Protein AF-A0AAW1PWA8-F1 (afdb_monomer)

InterPro domains:
  IPR002347 Short-chain dehydrogenase/reductase SDR [PF00106] (2-106)
  IPR036291 NAD(P)-binding domain superfamily [SSF51735] (1-158)

Mean predicted aligned error: 13.32 Å

Foldseek 3Di:
DLLVCLLVPAQEEEAEDLDPVVLVVSVVSSCVNHVNYHYHYDNDDQDPPPPPPDADDDDDLPWFDDDDDDDPVPDDPVSVVVRCCNNPVSVVSSCVNCVVRHCVPDPVSVVVVVPPPPVCVVVVPDDPVLVVVVVVVCVDPLVVLCPQFDDDSPDDVVVVSVCSVVCNVVVPRHDDDDD

Radius of gyration: 23.06 Å; Cα contacts (8 Å, |Δi|>4): 155; chains: 1; bounding box: 50×44×58 Å

Nearest PDB structures (foldseek):
  7e28-assembly1_A  TM=8.232E-01  e=3.808E-03  Exiguobacterium acetylicum
  7e28-assembly1_B  TM=8.409E-01  e=5.783E-03  Exiguobacterium acetylicum
  9jdq-assembly1_B  TM=8.709E-01  e=9.898E-03  Exiguobacterium acetylicum
  3dnf-assembly1_A  TM=5.448E-01  e=8.948E+00  Aquifex aeolicus
  9atc-assembly1_A  TM=3.617E-01  e=3.055E+00  Escherichia coli

Organism: NCBI:txid706552

Sequence (179 aa):
MAVAFARAGAAKLFLFSREEETLATTRDLAGKVNLDCRIFTYSLNLGKANDANGKLDVLINNAGSLEEWKPINDSDPLEWWQTYEVNMRGVYLATKACLPIMLNQSDLGLKWMQQVPEALHQYMLDTPELSAAVCVYLTTSEADYLRGRYVSSNWDLVALQERKNEILEKNLFKLVLAV

Secondary structure (DSSP, 8-state):
-HHHHHHTT-SEEEEEES-HHHHHHHHHHHHHH-TT-EEEEEE--SS------S-----------------TTTS-HHHHHHHHIIIIIHHHHHHHHHHHHHHTT-HHHHHHHH-S-HHHHTT----HHHHHHHHHHTTSGGGGGGTTS---TTS-HHHHHHTHHHHHHTTTT------

Structure (mmCIF, N/CA/C/O backbone):
data_AF-A0AAW1PWA8-F1
#
_entry.id   AF-A0AAW1PWA8-F1
#
loop_
_atom_site.group_PDB
_atom_site.id
_atom_site.type_symbol
_atom_site.label_atom_id
_atom_site.label_alt_id
_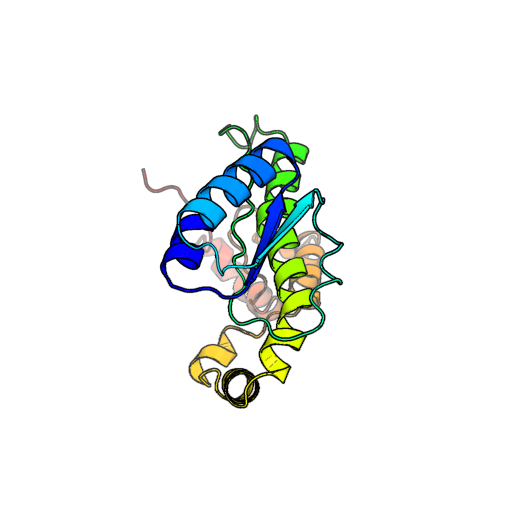atom_site.label_comp_id
_atom_site.label_asym_id
_atom_site.label_entity_id
_atom_site.label_seq_id
_atom_site.pdbx_PDB_ins_code
_atom_site.Cartn_x
_atom_site.Cartn_y
_atom_site.Cartn_z
_atom_site.occupancy
_atom_site.B_iso_or_equiv
_atom_site.auth_seq_id
_atom_site.auth_comp_id
_atom_site.auth_asym_id
_atom_site.auth_atom_id
_atom_site.pdbx_PDB_model_num
ATOM 1 N N . MET A 1 1 ? -17.077 4.783 4.632 1.00 75.12 1 MET A N 1
ATOM 2 C CA . MET A 1 1 ? -16.684 3.528 5.320 1.00 75.12 1 MET A CA 1
ATOM 3 C C . MET A 1 1 ? -16.740 3.617 6.840 1.00 75.12 1 MET A C 1
ATOM 5 O O . MET A 1 1 ? -17.416 2.784 7.421 1.00 75.12 1 MET A O 1
ATOM 9 N N . ALA A 1 2 ? -16.124 4.611 7.494 1.00 82.25 2 ALA A N 1
ATOM 10 C CA . ALA A 1 2 ? -16.139 4.743 8.963 1.00 82.25 2 ALA A CA 1
ATOM 11 C C . ALA A 1 2 ? -17.542 4.620 9.601 1.00 82.25 2 ALA A C 1
ATOM 13 O O . ALA A 1 2 ? -17.733 3.835 10.523 1.00 82.25 2 ALA A O 1
ATOM 14 N N . VAL A 1 3 ? -18.547 5.306 9.042 1.00 87.00 3 VAL A N 1
ATOM 15 C CA . VAL A 1 3 ? -19.957 5.212 9.477 1.00 87.00 3 VAL A CA 1
ATOM 16 C C . VAL A 1 3 ? -20.505 3.779 9.401 1.00 87.00 3 VAL A C 1
ATOM 18 O O . VAL A 1 3 ? -21.261 3.361 10.271 1.00 87.00 3 VAL A O 1
ATOM 21 N N . ALA A 1 4 ? -20.125 3.008 8.378 1.00 82.19 4 ALA A N 1
ATOM 22 C CA . ALA A 1 4 ? -20.573 1.626 8.227 1.00 82.19 4 ALA A CA 1
ATOM 23 C C . ALA A 1 4 ? -19.956 0.715 9.299 1.00 82.19 4 ALA A C 1
ATOM 25 O O . ALA A 1 4 ? -20.675 -0.079 9.895 1.00 82.19 4 ALA A O 1
ATOM 26 N N . PHE A 1 5 ? -18.666 0.882 9.610 1.00 78.94 5 PHE A N 1
ATOM 27 C CA . PHE A 1 5 ? -18.024 0.144 10.704 1.00 78.94 5 PHE A CA 1
ATOM 28 C C . PHE A 1 5 ? -18.605 0.516 12.071 1.00 78.94 5 PHE A C 1
ATOM 30 O O . PHE A 1 5 ? -18.852 -0.368 12.887 1.00 78.94 5 PHE A O 1
ATOM 37 N N . ALA A 1 6 ? -18.898 1.799 12.302 1.00 87.94 6 ALA A N 1
ATOM 38 C CA . ALA A 1 6 ? -19.586 2.235 13.514 1.00 87.94 6 ALA A CA 1
ATOM 39 C C . ALA A 1 6 ? -20.972 1.571 13.644 1.00 87.94 6 ALA A C 1
ATOM 41 O O . ALA A 1 6 ? -21.266 0.985 14.686 1.00 87.94 6 ALA A O 1
ATOM 42 N N . ARG A 1 7 ? -21.783 1.561 12.570 1.00 84.25 7 ARG A N 1
ATOM 43 C CA . ARG A 1 7 ? -23.082 0.849 12.515 1.00 84.25 7 ARG A CA 1
ATOM 44 C C . ARG A 1 7 ? -22.958 -0.655 12.748 1.00 84.25 7 ARG A C 1
ATOM 46 O O . ARG A 1 7 ? -23.855 -1.246 13.333 1.00 84.25 7 ARG A O 1
ATOM 53 N N . ALA A 1 8 ? -21.866 -1.262 12.292 1.00 80.00 8 ALA A N 1
ATOM 54 C CA . ALA A 1 8 ? -21.593 -2.685 12.470 1.00 80.00 8 ALA A CA 1
ATOM 55 C C . ALA A 1 8 ? -21.099 -3.047 13.885 1.00 80.00 8 ALA A C 1
ATOM 57 O O . ALA A 1 8 ? -20.832 -4.215 14.150 1.00 80.00 8 ALA A O 1
ATOM 58 N N . GLY A 1 9 ? -20.972 -2.070 14.792 1.00 84.25 9 GLY A N 1
ATOM 59 C CA . GLY A 1 9 ? -20.576 -2.310 16.181 1.00 84.25 9 GLY A CA 1
ATOM 60 C C . GLY A 1 9 ? -19.069 -2.254 16.433 1.00 84.25 9 GLY A C 1
ATOM 61 O O . GLY A 1 9 ? -18.601 -2.819 17.420 1.00 84.25 9 GLY A O 1
ATOM 62 N N . ALA A 1 10 ? -18.287 -1.584 15.576 1.00 80.75 10 ALA A N 1
ATOM 63 C CA . ALA A 1 10 ? -16.873 -1.349 15.860 1.00 80.75 10 ALA A CA 1
ATOM 64 C C . ALA A 1 10 ? -16.705 -0.608 17.200 1.00 80.75 10 ALA A C 1
ATOM 66 O O . ALA A 1 10 ? -17.261 0.469 17.397 1.00 80.75 10 ALA A O 1
ATOM 67 N N . ALA A 1 11 ? -15.912 -1.171 18.116 1.00 85.12 11 ALA A N 1
ATOM 68 C CA . ALA A 1 11 ? -15.686 -0.571 19.433 1.00 85.12 11 ALA A CA 1
ATOM 69 C C . ALA A 1 11 ? -14.776 0.669 19.373 1.00 85.12 11 ALA A C 1
ATOM 71 O O . ALA A 1 11 ? -14.901 1.591 20.184 1.00 85.12 11 ALA A O 1
ATOM 72 N N . LYS A 1 12 ? -13.823 0.678 18.434 1.00 87.19 12 LYS A N 1
ATOM 73 C CA . LYS A 1 12 ? -12.877 1.776 18.220 1.00 87.19 12 LYS A CA 1
ATOM 74 C C . LYS A 1 12 ? -12.656 2.001 16.730 1.00 87.19 12 LYS A C 1
ATOM 76 O O . LYS A 1 12 ? -12.519 1.037 15.982 1.00 87.19 12 LYS A O 1
ATOM 81 N N . LEU A 1 13 ? -12.553 3.262 16.327 1.00 87.62 13 LEU A N 1
ATOM 82 C CA . LEU A 1 13 ? -12.145 3.666 14.984 1.00 87.62 13 LEU A CA 1
ATOM 83 C C . LEU A 1 13 ? -10.983 4.648 15.075 1.00 87.62 13 LEU A C 1
ATOM 85 O O . LEU A 1 13 ? -11.041 5.610 15.836 1.00 87.62 13 LEU A O 1
ATOM 89 N N . PHE A 1 14 ? -9.955 4.416 14.267 1.00 89.19 14 PHE A N 1
ATOM 90 C CA . PHE A 1 14 ? -8.824 5.321 14.098 1.00 89.19 14 PHE A CA 1
ATOM 91 C C . PHE A 1 14 ? -8.880 5.848 12.666 1.00 89.19 14 PHE A C 1
ATOM 93 O O . PHE A 1 14 ? -8.765 5.079 11.712 1.00 89.19 14 PHE A O 1
ATOM 100 N N . LEU A 1 15 ? -9.150 7.141 12.516 1.00 89.12 15 LEU A N 1
ATOM 101 C CA . LEU A 1 15 ? -9.349 7.799 11.231 1.00 89.12 15 LEU A CA 1
ATOM 102 C C . LEU A 1 15 ? -8.150 8.684 10.914 1.00 89.12 15 LEU A C 1
ATOM 104 O O . LEU A 1 15 ? -7.732 9.494 11.743 1.00 89.12 15 LEU A O 1
ATOM 108 N N . PHE A 1 16 ? -7.642 8.548 9.695 1.00 86.81 16 PHE A N 1
ATOM 109 C CA . PHE A 1 16 ? -6.464 9.254 9.213 1.00 86.81 16 PHE A CA 1
ATOM 110 C C . PHE A 1 16 ? -6.811 10.013 7.936 1.00 86.81 16 PHE A C 1
ATOM 112 O O . PHE A 1 16 ? -7.448 9.467 7.035 1.00 86.81 16 PHE A O 1
ATOM 119 N N . SER A 1 17 ? -6.409 11.275 7.873 1.00 86.94 17 SER A N 1
ATOM 120 C CA . SER A 1 17 ? -6.505 12.132 6.68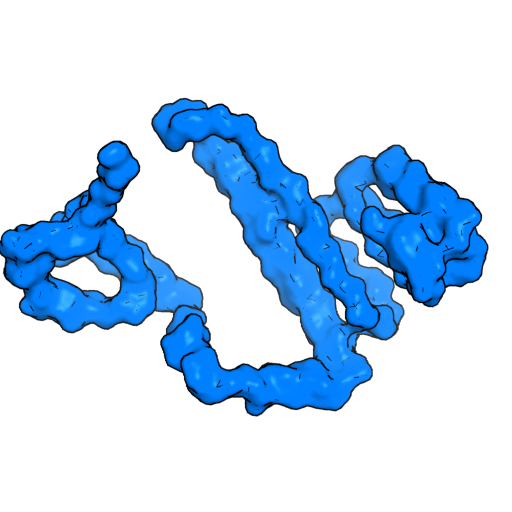9 1.00 86.94 17 SER A CA 1
ATOM 121 C C . SER A 1 17 ? -5.483 13.259 6.818 1.00 86.94 17 SER A C 1
ATOM 123 O O . SER A 1 17 ? -4.869 13.419 7.867 1.00 86.94 17 SER A O 1
ATOM 125 N N . ARG A 1 18 ? -5.329 14.063 5.769 1.00 87.00 18 ARG A N 1
ATOM 126 C CA . ARG A 1 18 ? -4.603 15.342 5.824 1.00 87.00 18 ARG A CA 1
ATOM 127 C C . ARG A 1 18 ? -5.523 16.515 6.187 1.00 87.00 18 ARG A C 1
ATOM 129 O O . ARG A 1 18 ? -5.041 17.591 6.511 1.00 87.00 18 ARG A O 1
ATOM 136 N N . GLU A 1 19 ? -6.837 16.307 6.105 1.00 89.06 19 GLU A N 1
ATOM 137 C CA . GLU A 1 19 ? -7.854 17.344 6.291 1.00 89.06 19 GLU A CA 1
ATOM 138 C C . GLU A 1 19 ? -8.623 17.139 7.597 1.00 89.06 19 GLU A C 1
ATOM 140 O O . GLU A 1 19 ? -9.391 16.182 7.748 1.00 89.06 19 GLU A O 1
ATOM 145 N N . GLU A 1 20 ? -8.438 18.064 8.539 1.00 90.00 20 GLU A N 1
ATOM 146 C CA . GLU A 1 20 ? -9.080 18.018 9.857 1.00 90.00 20 GLU A CA 1
ATOM 147 C C . GLU A 1 20 ? -10.602 18.163 9.786 1.00 90.00 20 GLU A C 1
ATOM 149 O O . GLU A 1 20 ? -11.318 17.464 10.501 1.00 90.00 20 GLU A O 1
ATOM 154 N N . GLU A 1 21 ? -11.113 19.011 8.893 1.00 92.50 21 GLU A N 1
ATOM 155 C CA . GLU A 1 21 ? -12.555 19.234 8.736 1.00 92.50 21 GLU A CA 1
ATOM 156 C C . GLU A 1 21 ? -13.276 17.971 8.239 1.00 92.50 21 GLU A C 1
ATOM 158 O O . GLU A 1 21 ? -14.303 17.557 8.792 1.00 92.50 21 GLU A O 1
ATOM 163 N N . THR A 1 22 ? -12.688 17.290 7.252 1.00 89.75 22 THR A N 1
ATOM 164 C CA . THR A 1 22 ? -13.186 16.013 6.726 1.00 89.75 22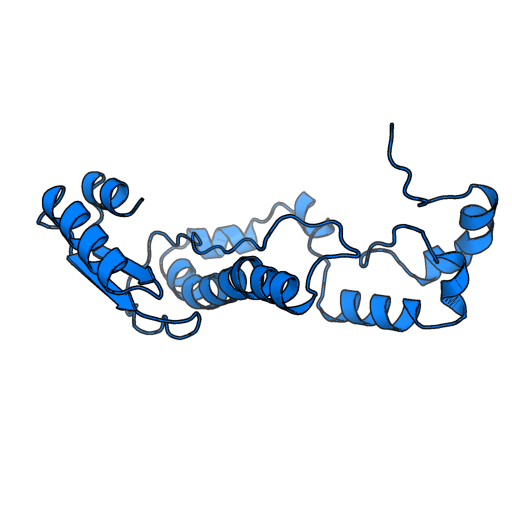 THR A CA 1
ATOM 165 C C . THR A 1 22 ? -13.170 14.923 7.806 1.00 89.75 22 THR A C 1
ATOM 167 O O . THR A 1 22 ? -14.117 14.132 7.920 1.00 89.75 22 THR A O 1
ATOM 170 N N . LEU A 1 23 ? -12.136 14.897 8.659 1.00 92.69 23 LEU A N 1
ATOM 171 C CA . LEU A 1 23 ? -12.064 13.995 9.815 1.00 92.69 23 LEU A CA 1
ATOM 172 C C . LEU A 1 23 ? -13.142 14.298 10.856 1.00 92.69 23 LEU A C 1
ATOM 174 O O . LEU A 1 23 ? -13.813 13.369 11.307 1.00 92.69 23 LEU A O 1
ATOM 178 N N . ALA A 1 24 ? -13.330 15.568 11.218 1.00 93.81 24 ALA A N 1
ATOM 179 C CA . ALA A 1 24 ? -14.337 15.994 12.185 1.00 93.81 24 ALA A CA 1
ATOM 180 C C . ALA A 1 24 ? -15.747 15.627 11.707 1.00 93.81 24 ALA A C 1
ATOM 182 O O . ALA A 1 24 ? -16.497 14.973 12.432 1.00 93.81 24 ALA A O 1
ATOM 183 N N . THR A 1 25 ? -16.061 15.924 10.445 1.00 95.88 25 THR A N 1
ATOM 184 C CA . THR A 1 25 ? -17.340 15.563 9.820 1.00 95.88 25 THR A CA 1
ATOM 185 C C . THR A 1 25 ? -17.570 14.052 9.856 1.00 95.88 25 THR A C 1
ATOM 187 O O . THR A 1 25 ? -18.636 13.580 10.258 1.00 95.88 25 THR A O 1
ATOM 190 N N . THR A 1 26 ? -16.559 13.261 9.485 1.00 94.00 26 THR A N 1
ATOM 191 C CA . THR A 1 26 ? -16.663 11.794 9.474 1.00 94.00 26 THR A CA 1
ATOM 192 C C . THR A 1 26 ? -16.829 11.222 10.881 1.00 94.00 26 THR A C 1
ATOM 194 O O . THR A 1 26 ? -17.639 10.312 11.078 1.00 94.00 26 THR A O 1
ATOM 197 N N . ARG A 1 27 ? -16.094 11.756 11.862 1.00 95.44 27 ARG A N 1
ATOM 198 C CA . ARG A 1 27 ? -16.210 11.391 13.278 1.00 95.44 27 ARG A CA 1
ATOM 199 C C . ARG A 1 27 ? -17.621 11.649 13.787 1.00 95.44 27 ARG A C 1
ATOM 201 O O . ARG A 1 27 ? -18.215 10.754 14.377 1.00 95.44 27 ARG A O 1
ATOM 208 N N . ASP A 1 28 ? -18.172 12.827 13.523 1.00 96.44 28 ASP A N 1
ATOM 209 C CA . ASP A 1 28 ? -19.494 13.208 14.014 1.00 96.44 28 ASP A CA 1
ATOM 210 C C . ASP A 1 28 ? -20.596 12.352 13.369 1.00 96.44 28 ASP A C 1
ATOM 212 O O . ASP A 1 28 ? -21.521 11.903 14.048 1.00 96.44 28 ASP A O 1
ATOM 216 N N . LEU A 1 29 ? -20.481 12.044 12.072 1.00 96.88 29 LEU A N 1
ATOM 217 C CA . LEU A 1 29 ? -21.395 11.121 11.389 1.00 96.88 29 LEU A CA 1
ATOM 218 C C . LEU A 1 29 ? -21.317 9.696 11.952 1.00 96.88 29 LEU A C 1
ATOM 220 O O . LEU A 1 29 ? -22.350 9.048 12.115 1.00 96.88 29 LEU A O 1
ATOM 224 N N . ALA A 1 30 ? -20.114 9.201 12.248 1.00 92.62 30 ALA A N 1
ATOM 225 C CA . ALA A 1 30 ? -19.920 7.873 12.822 1.00 92.62 30 ALA A CA 1
ATOM 226 C C . ALA A 1 30 ? -20.381 7.803 14.294 1.00 92.62 30 ALA A C 1
ATOM 228 O O . ALA A 1 30 ? -21.006 6.822 14.688 1.00 92.62 30 ALA A O 1
ATOM 229 N N . GLY A 1 31 ? -20.175 8.860 15.082 1.00 95.00 31 GLY A N 1
ATOM 230 C CA . GLY A 1 31 ? -20.657 8.943 16.464 1.00 95.00 31 GLY A CA 1
ATOM 231 C C . GLY A 1 31 ? -22.183 9.003 16.561 1.00 95.00 31 GLY A C 1
ATOM 232 O O . GLY A 1 31 ? -22.770 8.409 17.459 1.00 95.00 31 GLY A O 1
ATOM 233 N N . LYS A 1 32 ? -22.859 9.636 15.591 1.00 96.62 32 LYS A N 1
ATOM 234 C CA . LYS A 1 32 ? -24.334 9.664 15.527 1.00 96.62 32 LYS A CA 1
ATOM 235 C C . LYS A 1 32 ? -24.965 8.289 15.317 1.00 96.62 32 LYS A C 1
ATOM 237 O O . LYS A 1 32 ? -26.107 8.087 15.713 1.00 96.62 32 LYS A O 1
ATOM 242 N N . VAL A 1 33 ? -24.265 7.367 14.653 1.00 95.25 33 VAL A N 1
ATOM 243 C CA . VAL A 1 33 ? -24.799 6.027 14.355 1.00 95.25 33 VAL A CA 1
ATOM 244 C C . VAL A 1 33 ? -24.435 4.988 15.412 1.00 95.25 33 VAL A C 1
ATOM 246 O O . VAL A 1 33 ? -25.076 3.943 15.454 1.00 95.25 33 VAL A O 1
ATOM 249 N N . ASN A 1 34 ? -23.427 5.260 16.245 1.00 92.31 34 ASN A N 1
ATOM 250 C CA . ASN A 1 34 ? -23.048 4.428 17.379 1.00 92.31 34 ASN A CA 1
ATOM 251 C C . ASN A 1 34 ? -22.309 5.276 18.429 1.00 92.31 34 ASN A C 1
ATOM 253 O O . ASN A 1 34 ? -21.139 5.613 18.245 1.00 92.31 34 ASN A O 1
ATOM 257 N N . LEU A 1 35 ? -22.998 5.592 19.530 1.00 92.56 35 LEU A N 1
ATOM 258 C CA . LEU A 1 35 ? -22.468 6.416 20.623 1.00 92.56 35 LEU A CA 1
ATOM 259 C C . LEU A 1 35 ? -21.396 5.694 21.459 1.00 92.56 35 LEU A C 1
ATOM 261 O O . LEU A 1 35 ? -20.580 6.357 22.097 1.00 92.56 35 LEU A O 1
ATOM 265 N N . ASP A 1 36 ? -21.368 4.359 21.422 1.00 92.38 36 ASP A N 1
ATOM 266 C CA . ASP A 1 36 ? -20.396 3.538 22.154 1.00 92.38 36 ASP A CA 1
ATOM 267 C C . ASP A 1 36 ? -19.077 3.365 21.377 1.00 92.38 36 ASP A C 1
ATOM 269 O O . ASP A 1 36 ? -18.050 2.972 21.941 1.00 92.38 36 ASP A O 1
ATOM 273 N N . CYS A 1 37 ? -19.075 3.677 20.076 1.00 89.50 37 CYS A N 1
ATOM 274 C CA . CYS A 1 37 ? -17.885 3.619 19.236 1.00 89.50 37 CYS A CA 1
ATOM 275 C C . CYS A 1 37 ? -16.935 4.778 19.567 1.00 89.50 37 CYS A C 1
ATOM 277 O O . CYS A 1 37 ? -17.209 5.945 19.283 1.00 89.50 37 CYS A O 1
ATOM 279 N N . ARG A 1 38 ? -15.749 4.461 20.095 1.00 92.38 38 ARG A N 1
ATOM 280 C CA . ARG A 1 38 ? -14.705 5.458 20.374 1.00 92.38 38 ARG A CA 1
ATOM 281 C C . ARG A 1 38 ? -13.952 5.814 19.098 1.00 92.38 38 ARG A C 1
ATOM 283 O O . ARG A 1 38 ? -13.263 4.968 18.534 1.00 92.38 38 ARG A O 1
ATOM 290 N N . ILE A 1 39 ? -14.042 7.065 18.661 1.00 90.56 39 ILE A N 1
ATOM 291 C CA . ILE A 1 39 ? -13.452 7.506 17.393 1.00 90.56 39 ILE A CA 1
ATOM 292 C C . ILE A 1 39 ? -12.289 8.460 17.657 1.00 90.56 39 ILE A C 1
ATOM 294 O O . ILE A 1 39 ? -12.456 9.502 18.287 1.00 90.56 39 ILE A O 1
ATOM 298 N N . PHE A 1 40 ? -11.121 8.106 17.133 1.00 89.62 40 PHE A N 1
ATOM 299 C CA . PHE A 1 40 ? -9.897 8.894 17.174 1.00 89.62 40 PHE A CA 1
ATOM 300 C C . PHE A 1 40 ? -9.592 9.421 15.773 1.00 89.62 40 PHE A C 1
ATOM 302 O O . PHE A 1 40 ? -9.728 8.693 14.790 1.00 89.62 40 PHE A O 1
ATOM 309 N N . THR A 1 41 ? -9.176 10.678 15.678 1.00 89.69 41 THR A N 1
ATOM 310 C CA . THR A 1 41 ? -8.854 11.341 14.411 1.00 89.69 41 THR A CA 1
ATOM 311 C C . THR A 1 41 ? -7.429 11.857 14.448 1.00 89.69 41 THR A C 1
ATOM 313 O O . THR A 1 41 ? -7.049 12.530 15.404 1.00 89.69 41 THR A O 1
ATOM 316 N N . TYR A 1 42 ? -6.674 11.590 13.390 1.00 86.19 42 TYR A N 1
ATOM 317 C CA . TYR A 1 42 ? -5.290 12.016 13.261 1.00 86.19 42 TYR A CA 1
ATOM 318 C C . TYR A 1 42 ? -5.094 12.697 11.913 1.00 86.19 42 TYR A C 1
ATOM 320 O O . TYR A 1 42 ? -5.251 12.069 10.862 1.00 86.19 42 TYR A O 1
ATOM 328 N N . SER A 1 43 ? -4.736 13.979 11.958 1.00 85.31 43 SER A N 1
ATOM 329 C CA . SER A 1 43 ? -4.302 14.716 10.776 1.00 85.31 43 SER A CA 1
ATOM 330 C C . SER A 1 43 ? -2.819 14.447 10.543 1.00 85.31 43 SER A C 1
ATOM 332 O O . SER A 1 43 ? -1.976 14.925 11.301 1.00 85.31 43 SER A O 1
ATOM 334 N N . LEU A 1 44 ? -2.486 13.592 9.576 1.00 73.69 44 LEU A N 1
ATOM 335 C CA . LEU A 1 44 ? -1.117 13.124 9.348 1.00 73.69 44 LEU A CA 1
ATOM 336 C C . LEU A 1 44 ? -0.843 12.902 7.857 1.00 73.69 44 LEU A C 1
ATOM 338 O O . LEU A 1 44 ? -1.716 12.486 7.098 1.00 73.69 44 LEU A O 1
ATOM 342 N N . ASN A 1 45 ? 0.424 13.079 7.477 1.00 57.31 45 ASN A N 1
ATOM 343 C CA . ASN A 1 45 ? 0.996 12.490 6.268 1.00 57.31 45 ASN A CA 1
ATOM 344 C C . ASN A 1 45 ? 1.596 11.116 6.625 1.00 57.31 45 ASN A C 1
ATOM 346 O O . ASN A 1 45 ? 2.132 10.952 7.724 1.00 57.31 45 ASN A O 1
ATOM 350 N N . LEU A 1 46 ? 1.460 10.132 5.729 1.00 48.75 46 LEU A N 1
ATOM 351 C CA . LEU A 1 46 ? 1.858 8.726 5.921 1.00 48.75 46 LEU A CA 1
ATOM 352 C C . LEU A 1 46 ? 3.220 8.605 6.641 1.00 48.75 46 LEU A C 1
ATOM 354 O O . LEU A 1 46 ? 4.236 9.055 6.120 1.00 48.75 46 LEU A O 1
ATOM 358 N N . GLY A 1 47 ? 3.244 8.011 7.844 1.00 45.59 47 GLY A N 1
ATOM 359 C CA . GLY A 1 47 ? 4.497 7.791 8.591 1.00 45.59 47 GLY A CA 1
ATOM 360 C C . GLY A 1 47 ? 4.435 7.841 10.124 1.00 45.59 47 GLY A C 1
ATOM 361 O O . GLY A 1 47 ? 5.442 7.556 10.764 1.00 45.59 47 GLY A O 1
ATOM 362 N N . LYS A 1 48 ? 3.294 8.177 10.742 1.00 45.16 48 LYS A N 1
ATOM 363 C CA . LYS A 1 48 ? 3.163 8.276 12.215 1.00 45.16 48 LYS A CA 1
ATOM 364 C C . LYS A 1 48 ? 1.968 7.508 12.794 1.00 45.16 48 LYS A C 1
ATOM 366 O O . LYS A 1 48 ? 1.264 8.008 13.660 1.00 45.16 48 LYS A O 1
ATOM 371 N N . ALA A 1 49 ? 1.730 6.282 12.335 1.00 45.78 49 ALA A N 1
ATOM 372 C CA . ALA A 1 49 ? 0.748 5.391 12.956 1.00 45.78 49 ALA A CA 1
ATOM 373 C C . ALA A 1 49 ? 1.418 4.508 14.029 1.00 45.78 49 ALA A C 1
ATOM 375 O O . ALA A 1 49 ? 1.434 3.291 13.901 1.00 45.78 49 ALA A O 1
ATOM 376 N N . ASN A 1 50 ? 2.017 5.117 15.059 1.00 45.31 50 ASN A N 1
ATOM 377 C CA . ASN A 1 50 ? 2.642 4.383 16.175 1.00 45.31 50 ASN A CA 1
ATOM 378 C C . ASN A 1 50 ? 1.793 4.375 17.456 1.00 45.31 50 ASN A C 1
ATOM 380 O O . ASN A 1 50 ? 2.192 3.782 18.453 1.00 45.31 50 ASN A O 1
ATOM 384 N N . ASP A 1 51 ? 0.605 4.979 17.427 1.00 46.72 51 ASP A N 1
ATOM 385 C CA . ASP A 1 51 ? -0.184 5.195 18.645 1.00 46.72 51 ASP A CA 1
ATOM 386 C C . ASP A 1 51 ? -1.228 4.091 18.884 1.00 46.72 51 ASP A C 1
ATOM 388 O O . ASP A 1 51 ? -1.933 4.092 19.895 1.00 46.72 51 ASP A O 1
ATOM 392 N N . ALA A 1 52 ? -1.321 3.112 17.978 1.00 51.44 52 ALA A N 1
ATOM 393 C CA . ALA A 1 52 ? -2.181 1.945 18.140 1.00 51.44 52 ALA A CA 1
ATOM 394 C C . ALA A 1 52 ? -1.530 0.911 19.077 1.00 51.44 52 ALA A C 1
ATOM 396 O O . ALA A 1 52 ? -1.261 -0.225 18.695 1.00 51.44 52 ALA A O 1
ATOM 397 N N . ASN A 1 53 ? -1.283 1.290 20.331 1.00 51.09 53 ASN A N 1
ATOM 398 C CA . ASN A 1 53 ? -0.996 0.314 21.377 1.00 51.09 53 ASN A CA 1
ATOM 399 C C . ASN A 1 53 ? -2.267 -0.516 21.632 1.00 51.09 53 ASN A C 1
ATOM 401 O O . ASN A 1 53 ? -3.268 0.004 22.135 1.00 51.09 53 ASN A O 1
ATOM 405 N N . GLY A 1 54 ? -2.243 -1.806 21.280 1.00 66.50 54 GLY A N 1
ATOM 406 C CA . GLY A 1 54 ? -3.319 -2.756 21.580 1.00 66.50 54 GLY A CA 1
ATOM 407 C C . GLY A 1 54 ? -3.749 -3.629 20.399 1.00 66.50 54 GLY A C 1
ATOM 408 O O . GLY A 1 54 ? -2.935 -4.013 19.567 1.00 66.50 54 GLY A O 1
ATOM 409 N N . LYS A 1 55 ? -5.043 -3.979 20.376 1.00 74.25 55 LYS A N 1
ATOM 410 C CA . LYS A 1 55 ? -5.662 -4.867 19.382 1.00 74.25 55 LYS A CA 1
ATOM 411 C C . LYS A 1 55 ? -6.016 -4.115 18.085 1.00 74.25 55 LYS A C 1
ATOM 413 O O . LYS A 1 55 ? -6.577 -3.024 18.172 1.00 74.25 55 LYS A O 1
ATOM 418 N N . LEU A 1 56 ? -5.736 -4.695 16.914 1.00 75.56 56 LEU A N 1
ATOM 419 C CA . LEU A 1 56 ? -6.097 -4.173 15.590 1.00 75.56 56 LEU A CA 1
ATOM 420 C C . LEU A 1 56 ? -6.762 -5.282 14.768 1.00 75.56 56 LEU A C 1
ATOM 422 O O . LEU A 1 56 ? -6.093 -6.182 14.273 1.00 75.56 56 LEU A O 1
ATOM 426 N N . ASP A 1 57 ? -8.081 -5.193 14.613 1.00 76.38 57 ASP A N 1
ATOM 427 C CA . ASP A 1 57 ? -8.866 -6.212 13.908 1.00 76.38 57 ASP A CA 1
ATOM 428 C C . ASP A 1 57 ? -8.906 -5.997 12.385 1.00 76.38 57 ASP A C 1
ATOM 430 O O . ASP A 1 57 ? -8.919 -6.959 11.621 1.00 76.38 57 ASP A O 1
ATOM 434 N N . VAL A 1 58 ? -8.933 -4.739 11.928 1.00 78.12 58 VAL A N 1
ATOM 435 C CA . VAL A 1 58 ? -9.101 -4.384 10.510 1.00 78.12 58 VAL A CA 1
ATOM 436 C C . VAL A 1 58 ? -8.203 -3.201 10.153 1.00 78.12 58 VAL A C 1
ATOM 438 O O . VAL A 1 58 ? -8.276 -2.152 10.791 1.00 78.12 58 VAL A O 1
ATOM 441 N N . LEU A 1 59 ? -7.404 -3.353 9.093 1.00 79.12 59 LEU A N 1
ATOM 442 C CA . LEU A 1 59 ? -6.683 -2.267 8.425 1.00 79.12 59 LEU A CA 1
ATOM 443 C C . LEU A 1 59 ? -7.355 -1.967 7.081 1.00 79.12 59 LEU A C 1
ATOM 445 O O . LEU A 1 59 ? -7.591 -2.879 6.293 1.00 79.12 59 LEU A O 1
ATOM 449 N N . ILE A 1 60 ? -7.628 -0.690 6.802 1.00 80.50 60 ILE A N 1
ATOM 450 C CA . ILE A 1 60 ? -8.195 -0.250 5.522 1.00 80.50 60 ILE A CA 1
ATOM 451 C C . ILE A 1 60 ? -7.246 0.749 4.868 1.00 80.50 60 ILE A C 1
ATOM 453 O O . ILE A 1 60 ? -7.199 1.923 5.237 1.00 80.50 60 ILE A O 1
ATOM 457 N N . ASN A 1 61 ? -6.540 0.288 3.844 1.00 83.12 61 ASN A N 1
ATOM 458 C CA . ASN A 1 61 ? -5.701 1.123 2.994 1.00 83.12 61 ASN A CA 1
ATOM 459 C C . ASN A 1 61 ? -6.557 1.822 1.925 1.00 83.12 61 ASN A C 1
ATOM 461 O O . ASN A 1 61 ? -6.558 1.433 0.765 1.00 83.12 61 ASN A O 1
ATOM 465 N N . ASN A 1 62 ? -7.347 2.815 2.341 1.00 83.44 62 ASN A N 1
ATOM 466 C CA . ASN A 1 62 ? -8.245 3.555 1.444 1.00 83.44 62 ASN A CA 1
ATOM 467 C C . ASN A 1 62 ? -7.624 4.829 0.854 1.00 83.44 62 ASN A C 1
ATOM 469 O O . ASN A 1 62 ? -8.171 5.387 -0.091 1.00 83.44 62 ASN A O 1
ATOM 473 N N . ALA A 1 63 ? -6.554 5.352 1.457 1.00 82.69 63 ALA A N 1
ATOM 474 C CA . ALA A 1 63 ? -5.938 6.578 0.967 1.00 82.69 63 ALA A CA 1
ATOM 475 C C . ALA A 1 63 ? -5.453 6.373 -0.473 1.00 82.69 63 ALA A C 1
ATOM 477 O O . ALA A 1 63 ? -4.776 5.388 -0.760 1.00 82.69 63 ALA A O 1
ATOM 478 N N . GLY A 1 64 ? -5.810 7.308 -1.350 1.00 85.69 64 GLY A N 1
ATOM 479 C CA . GLY A 1 64 ? -5.414 7.275 -2.745 1.00 85.69 64 GLY A CA 1
ATOM 480 C C . GLY A 1 64 ? -5.376 8.674 -3.340 1.00 85.69 64 GLY A C 1
ATOM 481 O O . GLY A 1 64 ? -6.147 9.548 -2.936 1.00 85.69 64 GLY A O 1
ATOM 482 N N . SER A 1 65 ? -4.473 8.881 -4.286 1.00 87.12 65 SER A N 1
ATOM 483 C CA . SER A 1 65 ? -4.487 10.024 -5.190 1.00 87.12 65 SER A CA 1
ATOM 484 C C . SER A 1 65 ? -4.556 9.538 -6.626 1.00 87.12 65 SER A C 1
ATOM 486 O O . SER A 1 65 ? -4.234 8.391 -6.935 1.00 87.12 65 SER A O 1
ATOM 488 N N . LEU A 1 66 ? -5.012 10.422 -7.496 1.00 85.94 66 LEU A N 1
ATOM 489 C CA . LEU A 1 66 ? -4.966 10.223 -8.927 1.00 85.94 66 LEU A CA 1
ATOM 490 C C . LEU A 1 66 ? -4.604 11.568 -9.535 1.00 85.94 66 LEU A C 1
ATOM 492 O O . LEU A 1 66 ? -5.216 12.585 -9.200 1.00 85.94 66 LEU A O 1
ATOM 496 N N . GLU A 1 67 ? -3.581 11.562 -10.368 1.00 87.88 67 GLU A N 1
ATOM 497 C CA . GLU A 1 67 ? -3.191 12.687 -11.196 1.00 87.88 67 GLU A CA 1
ATOM 498 C C . GLU A 1 67 ? -4.216 12.918 -12.313 1.00 87.88 67 GLU A C 1
ATOM 500 O O . GLU A 1 67 ? -5.123 12.117 -12.558 1.00 87.88 67 GLU A O 1
ATOM 505 N N . GLU A 1 68 ? -4.085 14.044 -13.004 1.00 89.50 68 GLU A N 1
ATOM 506 C CA . GLU A 1 68 ? -4.902 14.310 -14.179 1.00 89.50 68 GLU A CA 1
ATOM 507 C C . GLU A 1 68 ? -4.581 13.307 -15.299 1.00 89.50 68 GLU A C 1
ATOM 509 O O . GLU A 1 68 ? -3.420 13.065 -15.627 1.00 89.50 68 GLU A O 1
ATOM 514 N N . TRP A 1 69 ? -5.619 12.751 -15.928 1.00 86.50 69 TRP A N 1
ATOM 515 C CA . TRP A 1 69 ? -5.452 11.820 -17.041 1.00 86.50 69 TRP A CA 1
ATOM 516 C C . TRP A 1 69 ? -4.902 12.538 -18.272 1.00 86.50 69 TRP A C 1
ATOM 518 O O . TRP A 1 69 ? -5.631 13.237 -18.977 1.00 86.50 69 TRP A O 1
ATOM 528 N N . LYS A 1 70 ? -3.618 12.321 -18.550 1.00 90.06 70 LYS A N 1
ATOM 529 C CA . LYS A 1 70 ? -2.910 12.857 -19.715 1.00 90.06 70 LYS A CA 1
ATOM 530 C C . LYS A 1 70 ? -2.227 11.732 -20.492 1.00 90.06 70 LYS A C 1
ATOM 532 O O . LYS A 1 70 ? -1.850 10.720 -19.896 1.00 90.06 70 LYS A O 1
ATOM 537 N N . PRO A 1 71 ? -2.035 11.885 -21.813 1.00 92.19 71 PRO A N 1
ATOM 538 C CA . PRO A 1 71 ? -1.068 11.079 -22.547 1.00 92.19 71 PRO A CA 1
ATOM 539 C C . PRO A 1 71 ? 0.301 11.097 -21.850 1.00 92.19 71 PRO A C 1
ATOM 541 O O . PRO A 1 71 ? 0.700 12.117 -21.296 1.00 92.19 71 PRO A O 1
ATOM 544 N N . ILE A 1 72 ? 1.042 9.987 -21.894 1.00 88.06 72 ILE A N 1
ATOM 545 C CA . ILE A 1 72 ? 2.317 9.845 -21.162 1.00 88.06 72 ILE A CA 1
ATOM 546 C C . ILE A 1 72 ? 3.376 10.887 -21.569 1.00 88.06 72 ILE A C 1
ATOM 548 O O . ILE A 1 72 ? 4.250 11.231 -20.782 1.00 88.06 72 ILE A O 1
ATOM 552 N N . ASN A 1 73 ? 3.303 11.408 -22.798 1.00 95.00 73 ASN A N 1
ATOM 553 C CA . ASN A 1 73 ? 4.175 12.482 -23.281 1.00 95.00 73 ASN A CA 1
ATOM 554 C C . ASN A 1 73 ? 3.845 13.852 -22.669 1.00 95.00 73 ASN A C 1
ATOM 556 O O . ASN A 1 73 ? 4.703 14.729 -22.690 1.00 95.00 73 ASN A O 1
ATOM 560 N N . ASP A 1 74 ? 2.630 14.024 -22.147 1.00 94.38 74 ASP A N 1
ATOM 561 C CA . ASP A 1 74 ? 2.118 15.283 -21.597 1.00 94.38 74 ASP A CA 1
ATOM 562 C C . ASP A 1 74 ? 1.921 15.220 -20.069 1.00 94.38 74 ASP A C 1
ATOM 564 O O . ASP A 1 74 ? 1.606 16.232 -19.440 1.00 94.38 74 ASP A O 1
ATOM 568 N N . SER A 1 75 ? 2.083 14.042 -19.456 1.00 92.75 75 SER A N 1
ATOM 569 C CA . SER A 1 75 ? 2.014 13.860 -18.004 1.00 92.75 75 SER A CA 1
ATOM 570 C C . SER A 1 75 ? 3.244 14.433 -17.302 1.00 92.75 75 SER A C 1
ATOM 572 O O . SER A 1 75 ? 4.357 14.305 -17.812 1.00 92.75 75 SER A O 1
ATOM 574 N N . ASP A 1 76 ? 3.063 14.983 -16.100 1.00 94.31 76 ASP A N 1
ATOM 575 C CA . ASP A 1 76 ? 4.180 15.359 -15.233 1.00 94.31 76 ASP A CA 1
ATOM 576 C C . ASP A 1 76 ? 4.718 14.108 -14.507 1.00 94.31 76 ASP A C 1
ATOM 578 O O . ASP A 1 76 ? 3.990 13.497 -13.714 1.00 94.31 76 ASP A O 1
ATOM 582 N N . PRO A 1 77 ? 5.989 13.713 -14.726 1.00 93.88 77 PRO A N 1
ATOM 583 C CA . PRO A 1 77 ? 6.585 12.574 -14.033 1.00 93.88 77 PRO A CA 1
ATOM 584 C C . PRO A 1 77 ? 6.574 12.708 -12.505 1.00 93.88 77 PRO A C 1
ATOM 586 O O . PRO A 1 77 ? 6.537 11.694 -11.808 1.00 93.88 77 PRO A O 1
ATOM 589 N N . LEU A 1 78 ? 6.614 13.932 -11.967 1.00 94.62 78 LEU A N 1
ATOM 590 C CA . LEU A 1 78 ? 6.574 14.175 -10.526 1.00 94.62 78 LEU A CA 1
ATOM 591 C C . LEU A 1 78 ? 5.177 13.942 -9.954 1.00 94.62 78 LEU A C 1
ATOM 593 O O . LEU A 1 78 ? 5.067 13.327 -8.894 1.00 94.62 78 LEU A O 1
ATOM 597 N N . GLU A 1 79 ? 4.121 14.379 -10.641 1.00 92.69 79 GLU A N 1
ATOM 598 C CA . GLU A 1 79 ? 2.738 14.102 -10.226 1.00 92.69 79 GLU A CA 1
ATOM 599 C C . GLU A 1 79 ? 2.438 12.603 -10.302 1.00 92.69 79 GLU A C 1
ATOM 601 O O . GLU A 1 79 ? 1.914 12.022 -9.350 1.00 92.69 79 GLU A O 1
ATOM 606 N N . TRP A 1 80 ? 2.867 11.949 -11.385 1.00 91.81 80 TRP A N 1
ATOM 607 C CA . TRP A 1 80 ? 2.737 10.502 -11.537 1.00 91.81 80 TRP A CA 1
ATOM 608 C C . TRP A 1 80 ? 3.461 9.741 -10.415 1.00 91.81 80 TRP A C 1
ATOM 610 O O . TRP A 1 80 ? 2.900 8.833 -9.793 1.00 91.81 80 TRP A O 1
ATOM 620 N N . TRP A 1 81 ? 4.699 10.139 -10.097 1.00 93.19 81 TRP A N 1
ATOM 621 C CA . TRP A 1 81 ? 5.460 9.516 -9.014 1.00 93.19 81 TRP A CA 1
ATOM 622 C C . TRP A 1 81 ? 4.805 9.736 -7.650 1.00 93.19 81 TRP A C 1
ATOM 624 O O . TRP A 1 81 ? 4.761 8.813 -6.839 1.00 93.19 81 TRP A O 1
ATOM 634 N N . GLN A 1 82 ? 4.245 10.921 -7.393 1.00 89.56 82 GLN A N 1
ATOM 635 C CA . GLN A 1 82 ? 3.494 11.187 -6.164 1.00 89.56 82 GLN A CA 1
ATOM 636 C C . GLN A 1 82 ? 2.286 10.257 -6.026 1.00 89.56 82 GLN A C 1
ATOM 638 O O . GLN A 1 82 ? 2.070 9.710 -4.943 1.00 89.56 82 GLN A O 1
ATOM 643 N N . THR A 1 83 ? 1.542 10.008 -7.108 1.00 90.19 83 THR A N 1
ATOM 644 C CA . THR A 1 83 ? 0.463 9.010 -7.100 1.00 90.19 83 THR A CA 1
ATOM 645 C C . THR A 1 83 ? 0.977 7.623 -6.743 1.00 90.19 83 THR A C 1
ATOM 647 O O . THR A 1 83 ? 0.374 6.933 -5.916 1.00 90.19 83 THR A O 1
ATOM 650 N N . TYR A 1 84 ? 2.125 7.220 -7.285 1.00 89.50 84 TYR A N 1
ATOM 651 C CA . TYR A 1 84 ? 2.757 5.956 -6.914 1.00 89.50 84 TYR A CA 1
ATOM 652 C C . TYR A 1 84 ? 3.172 5.928 -5.431 1.00 89.50 84 TYR A C 1
ATOM 654 O O . TYR A 1 84 ? 2.954 4.932 -4.734 1.00 89.50 84 TYR A O 1
ATOM 662 N N . GLU A 1 85 ? 3.722 7.022 -4.901 1.00 88.94 85 GLU A N 1
ATOM 663 C CA . GLU A 1 85 ? 4.080 7.114 -3.485 1.00 88.94 85 GLU A CA 1
ATOM 664 C C . GLU A 1 85 ? 2.860 6.992 -2.567 1.00 88.94 85 GLU A C 1
ATOM 666 O O . GLU A 1 85 ? 2.924 6.281 -1.562 1.00 88.94 85 GLU A O 1
ATOM 671 N N . VAL A 1 86 ? 1.736 7.624 -2.906 1.00 84.31 86 VAL A N 1
ATOM 672 C CA . VAL A 1 86 ? 0.505 7.535 -2.109 1.00 84.31 86 VAL A CA 1
ATOM 673 C C . VAL A 1 86 ? -0.109 6.138 -2.212 1.00 84.31 86 VAL A C 1
ATOM 675 O O . VAL A 1 86 ? -0.354 5.497 -1.186 1.00 84.31 86 VAL A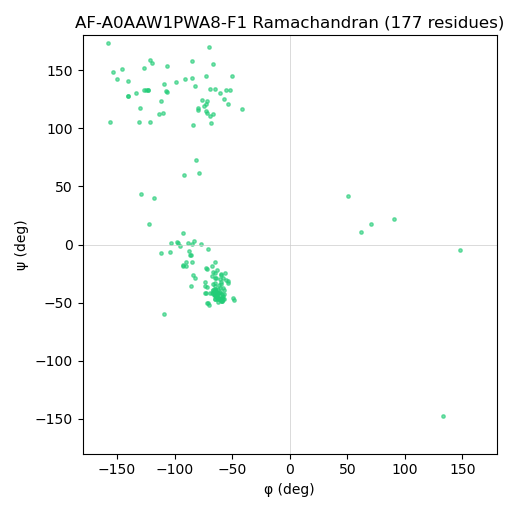 O 1
ATOM 678 N N . ASN A 1 87 ? -0.310 5.642 -3.434 1.00 87.62 87 ASN A N 1
ATOM 679 C CA . ASN A 1 87 ? -1.120 4.450 -3.693 1.00 87.62 87 ASN A CA 1
ATOM 680 C C . ASN A 1 87 ? -0.357 3.139 -3.468 1.00 87.62 87 ASN A C 1
ATOM 682 O O . ASN A 1 87 ? -0.971 2.134 -3.123 1.00 87.62 87 ASN A O 1
ATOM 686 N N . MET A 1 88 ? 0.968 3.130 -3.646 1.00 87.38 88 MET A N 1
ATOM 687 C CA . MET A 1 88 ? 1.790 1.921 -3.505 1.00 87.38 88 MET A CA 1
ATOM 688 C C . MET A 1 88 ? 2.657 1.985 -2.253 1.00 87.38 88 MET A C 1
ATOM 690 O O . MET A 1 88 ? 2.522 1.157 -1.346 1.00 87.38 88 MET A O 1
ATOM 694 N N . ARG A 1 89 ? 3.537 2.991 -2.158 1.00 83.81 89 ARG A N 1
ATOM 695 C CA . ARG A 1 89 ? 4.472 3.103 -1.027 1.00 83.81 89 ARG A CA 1
ATOM 696 C C . ARG A 1 89 ? 3.729 3.349 0.288 1.00 83.81 89 ARG A C 1
ATOM 698 O O . ARG A 1 89 ? 4.072 2.731 1.296 1.00 83.81 89 ARG A O 1
ATOM 705 N N . GLY A 1 90 ? 2.695 4.188 0.283 1.00 81.62 90 GLY A N 1
ATOM 706 C CA . GLY A 1 90 ? 1.851 4.465 1.444 1.00 81.62 90 GLY A CA 1
ATOM 707 C C . GLY A 1 90 ? 1.181 3.212 1.999 1.00 81.62 90 GLY A C 1
ATOM 708 O O . GLY A 1 90 ? 1.286 2.925 3.192 1.00 81.62 90 GLY A O 1
ATOM 709 N N . VAL A 1 91 ? 0.570 2.423 1.114 1.00 83.38 91 VAL A N 1
ATOM 710 C CA . VAL A 1 91 ? -0.087 1.148 1.436 1.00 83.38 91 VAL A CA 1
ATOM 711 C C . VAL A 1 91 ? 0.906 0.132 1.998 1.00 83.38 91 VAL A C 1
ATOM 713 O O . VAL A 1 91 ? 0.629 -0.497 3.025 1.00 83.38 91 VAL A O 1
ATOM 716 N N . TYR A 1 92 ? 2.082 0.001 1.379 1.00 83.06 92 TYR A N 1
ATOM 717 C CA . TYR A 1 92 ? 3.146 -0.870 1.878 1.00 83.06 92 TYR A CA 1
ATOM 718 C C . TYR A 1 92 ? 3.592 -0.470 3.288 1.00 83.06 92 TYR A C 1
ATOM 720 O O . TYR A 1 92 ? 3.662 -1.321 4.170 1.00 83.06 92 TYR A O 1
ATOM 728 N N . LEU A 1 93 ? 3.862 0.817 3.529 1.00 81.88 93 LEU A N 1
ATOM 729 C CA . LEU A 1 93 ? 4.336 1.301 4.829 1.00 81.88 93 LEU A CA 1
ATOM 730 C C . LEU A 1 93 ? 3.282 1.134 5.929 1.00 81.88 93 LEU A C 1
ATOM 732 O O . LEU A 1 93 ? 3.622 0.673 7.019 1.00 81.88 93 LEU A O 1
ATOM 736 N N . ALA A 1 94 ? 2.018 1.457 5.642 1.00 78.44 94 ALA A N 1
ATOM 737 C CA . ALA A 1 94 ? 0.913 1.260 6.578 1.00 78.44 94 ALA A CA 1
ATOM 738 C C . ALA A 1 94 ? 0.749 -0.224 6.931 1.00 78.44 94 ALA A C 1
ATOM 740 O O . ALA A 1 94 ? 0.700 -0.589 8.105 1.00 78.44 94 ALA A O 1
ATOM 741 N N . THR A 1 95 ? 0.766 -1.095 5.921 1.00 82.06 95 THR A N 1
ATOM 742 C CA . THR A 1 95 ? 0.676 -2.545 6.123 1.00 82.06 95 THR A CA 1
ATOM 743 C C . THR A 1 95 ? 1.873 -3.064 6.908 1.00 82.06 95 THR A C 1
ATOM 745 O O . THR A 1 95 ? 1.685 -3.760 7.895 1.00 82.06 95 THR A O 1
ATOM 748 N N . LYS A 1 96 ? 3.102 -2.674 6.552 1.00 79.81 96 LYS A N 1
ATOM 749 C CA . LYS A 1 96 ? 4.323 -3.071 7.267 1.00 79.81 96 LYS A CA 1
ATOM 750 C C . LYS A 1 96 ? 4.284 -2.674 8.746 1.00 79.81 96 LYS A C 1
ATOM 752 O O . LYS A 1 96 ? 4.744 -3.444 9.583 1.00 79.81 96 LYS A O 1
ATOM 757 N N . ALA 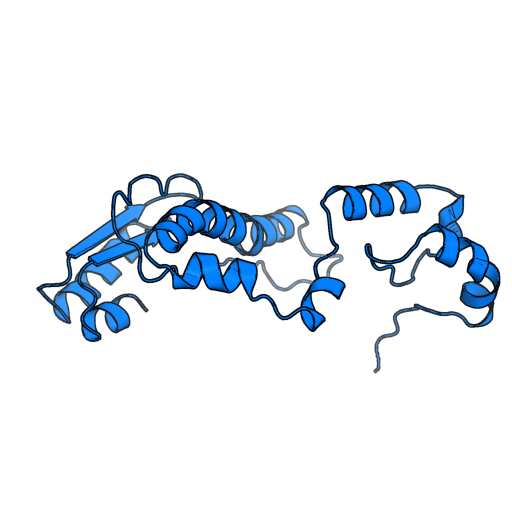A 1 97 ? 3.746 -1.498 9.071 1.00 77.56 97 ALA A N 1
ATOM 758 C CA . ALA A 1 97 ? 3.624 -1.027 10.450 1.00 77.56 97 ALA A CA 1
ATOM 759 C C . ALA A 1 97 ? 2.537 -1.781 11.240 1.00 77.56 97 ALA A C 1
ATOM 761 O O . ALA A 1 97 ? 2.746 -2.140 12.396 1.00 77.56 97 ALA A O 1
ATOM 762 N N . CYS A 1 98 ? 1.388 -2.051 10.618 1.00 77.38 98 CYS A N 1
ATOM 763 C CA . CYS A 1 98 ? 0.246 -2.690 11.275 1.00 77.38 98 CYS A CA 1
ATOM 764 C C . CYS A 1 98 ? 0.327 -4.223 11.310 1.00 77.38 98 CYS A C 1
ATOM 766 O O . CYS A 1 98 ? -0.236 -4.845 12.210 1.00 77.38 98 CYS A O 1
ATOM 768 N N . LEU A 1 99 ? 1.028 -4.844 10.361 1.00 79.38 99 LEU A N 1
ATOM 769 C CA . LEU A 1 99 ? 1.080 -6.295 10.200 1.00 79.38 99 LEU A CA 1
ATOM 770 C C . LEU A 1 99 ? 1.581 -7.019 11.465 1.00 79.38 99 LEU A C 1
ATOM 772 O O . LEU A 1 99 ? 0.895 -7.945 11.893 1.00 79.38 99 LEU A O 1
ATOM 776 N N . PRO A 1 100 ? 2.675 -6.607 12.143 1.00 76.31 100 PRO A N 1
ATOM 777 C CA . PRO A 1 100 ? 3.109 -7.265 13.379 1.00 76.31 100 PRO A CA 1
ATOM 778 C C . PRO A 1 100 ? 2.058 -7.206 14.493 1.00 76.31 100 PRO A C 1
ATOM 780 O O . PRO A 1 100 ? 1.881 -8.174 15.228 1.00 76.31 100 PRO A O 1
ATOM 783 N N . ILE A 1 101 ? 1.331 -6.089 14.597 1.00 76.94 101 ILE A N 1
ATOM 784 C CA . ILE A 1 101 ? 0.257 -5.908 15.578 1.00 76.94 101 ILE A CA 1
ATOM 785 C C . ILE A 1 101 ? -0.843 -6.944 15.315 1.00 76.94 101 ILE A C 1
ATOM 787 O O . ILE A 1 101 ? -1.221 -7.668 16.230 1.00 76.94 101 ILE A O 1
ATOM 791 N N . MET A 1 102 ? -1.296 -7.070 14.064 1.00 76.50 102 MET A N 1
ATOM 792 C CA . MET A 1 102 ? -2.349 -8.015 13.664 1.00 76.50 102 MET A CA 1
ATOM 793 C C . MET A 1 102 ? -1.915 -9.485 13.807 1.00 76.50 102 MET A C 1
ATOM 795 O O . MET A 1 102 ? -2.682 -10.316 14.292 1.00 76.50 102 MET A O 1
ATOM 799 N N . LEU A 1 103 ? -0.677 -9.818 13.424 1.00 73.88 103 LEU A N 1
ATOM 800 C CA . LEU A 1 103 ? -0.141 -11.183 13.503 1.00 73.88 103 LEU A CA 1
ATOM 801 C C . LEU A 1 103 ? 0.017 -11.670 14.945 1.00 73.88 103 LEU A C 1
ATOM 803 O O . LEU A 1 103 ? -0.306 -12.817 15.241 1.00 73.88 103 LEU A O 1
ATOM 807 N N . ASN A 1 104 ? 0.446 -10.795 15.856 1.00 70.06 104 ASN A N 1
ATOM 80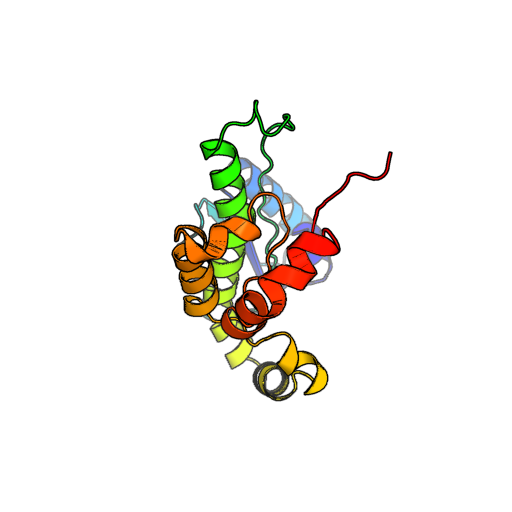8 C CA . ASN A 1 104 ? 0.630 -11.141 17.267 1.00 70.06 104 ASN A CA 1
ATOM 809 C C . ASN A 1 104 ? -0.694 -11.369 18.022 1.00 70.06 104 ASN A C 1
ATOM 811 O O . ASN A 1 104 ? -0.674 -11.722 19.199 1.00 70.06 104 ASN A O 1
ATOM 815 N N . GLN A 1 105 ? -1.845 -11.156 17.375 1.00 69.06 105 GLN A N 1
ATOM 816 C CA . GLN A 1 105 ? -3.173 -11.259 17.987 1.00 69.06 105 GLN A CA 1
ATOM 817 C C . GLN A 1 105 ? -3.932 -12.535 17.621 1.00 69.06 105 GLN A C 1
ATOM 819 O O . GLN A 1 105 ? -5.006 -12.768 18.176 1.00 69.06 105 GLN A O 1
ATOM 824 N N . SER A 1 106 ? -3.422 -13.364 16.703 1.00 61.06 106 SER A N 1
ATOM 825 C CA . SER A 1 106 ? -4.078 -14.629 16.361 1.00 61.06 106 SER A CA 1
ATOM 826 C C . SER A 1 106 ? -3.101 -15.718 15.921 1.00 61.06 106 SER A C 1
ATOM 828 O O . SER A 1 106 ? -2.193 -15.476 15.128 1.00 61.06 106 SER A O 1
ATOM 830 N N . ASP A 1 107 ? -3.382 -16.960 16.329 1.00 61.41 107 ASP A N 1
ATOM 831 C CA . ASP A 1 107 ? -2.732 -18.162 15.784 1.00 61.41 107 ASP A CA 1
ATOM 832 C C . ASP A 1 107 ? -2.896 -18.265 14.256 1.00 61.41 107 ASP A C 1
ATOM 834 O O . ASP A 1 107 ? -2.109 -18.921 13.578 1.00 61.41 107 ASP A O 1
ATOM 838 N N . LEU A 1 108 ? -3.941 -17.636 13.704 1.00 50.69 108 LEU A N 1
ATOM 839 C CA . LEU A 1 108 ? -4.306 -17.709 12.294 1.00 50.69 108 LEU A CA 1
ATOM 840 C C . LEU A 1 108 ? -3.361 -16.902 11.394 1.00 50.69 108 LEU A C 1
ATOM 842 O O . LEU A 1 108 ? -3.068 -17.355 10.296 1.00 50.69 108 LEU A O 1
ATOM 846 N N . GLY A 1 109 ? -2.851 -15.753 11.848 1.00 52.91 109 GLY A N 1
ATOM 847 C CA . GLY A 1 109 ? -1.896 -14.944 11.078 1.00 52.91 109 GLY A CA 1
ATOM 848 C C . GLY A 1 109 ? -0.542 -15.639 10.903 1.00 52.91 109 GLY A C 1
ATOM 849 O O . GLY A 1 109 ? 0.016 -15.673 9.806 1.00 52.91 109 GLY A O 1
ATOM 850 N N . LEU A 1 110 ? -0.060 -16.276 11.974 1.00 52.69 110 LEU A N 1
ATOM 851 C CA . LEU A 1 110 ? 1.109 -17.160 11.941 1.00 52.69 110 LEU A CA 1
ATOM 852 C C . LEU A 1 110 ? 0.867 -18.386 11.050 1.00 52.69 110 LEU A C 1
ATOM 854 O O . LEU A 1 110 ? 1.729 -18.731 10.244 1.00 52.69 110 LEU A O 1
ATOM 858 N N . LYS A 1 111 ? -0.323 -18.999 11.127 1.00 58.00 111 LYS A N 1
ATOM 859 C CA . LYS A 1 111 ? -0.712 -20.112 10.248 1.00 58.00 111 LYS A CA 1
ATOM 860 C C . LYS A 1 111 ? -0.825 -19.694 8.782 1.00 58.00 111 LYS A C 1
ATOM 862 O O . LYS A 1 111 ? -0.382 -20.450 7.939 1.00 58.00 111 LYS A O 1
ATOM 867 N N . TRP A 1 112 ? -1.345 -18.512 8.458 1.00 54.06 112 TRP A N 1
ATOM 868 C CA . TRP A 1 112 ? -1.485 -18.029 7.076 1.00 54.06 112 TRP A CA 1
ATOM 869 C C . TRP A 1 112 ? -0.139 -17.824 6.380 1.00 54.06 112 TRP A C 1
ATOM 871 O O . TRP A 1 112 ? 0.012 -18.249 5.240 1.00 54.06 112 TRP A O 1
ATOM 881 N N . MET A 1 113 ? 0.865 -17.258 7.062 1.00 55.81 113 MET A N 1
ATOM 882 C CA . MET A 1 113 ? 2.225 -17.187 6.501 1.00 55.81 113 MET A CA 1
ATOM 883 C C . MET A 1 113 ? 2.857 -18.574 6.314 1.00 55.81 113 MET A C 1
ATOM 885 O O . MET A 1 113 ? 3.664 -18.759 5.413 1.00 55.81 113 MET A O 1
ATOM 889 N N . GLN A 1 114 ? 2.467 -19.556 7.132 1.00 58.19 114 GLN A N 1
ATOM 890 C CA . GLN A 1 114 ? 2.899 -20.954 7.009 1.00 58.19 114 GLN A CA 1
ATOM 891 C C . GLN A 1 114 ? 2.043 -21.780 6.028 1.00 58.19 114 GLN A C 1
ATOM 893 O O . GLN A 1 114 ? 2.390 -22.921 5.737 1.00 58.19 114 GLN A O 1
ATOM 898 N N . GLN A 1 115 ? 0.923 -21.234 5.543 1.00 58.59 115 GLN A N 1
ATOM 899 C CA . GLN A 1 115 ? -0.076 -21.911 4.708 1.00 58.59 115 GLN A CA 1
ATOM 900 C C . GLN A 1 115 ? -0.298 -21.204 3.371 1.00 58.59 115 GLN A C 1
ATOM 902 O O . GLN A 1 115 ? -1.308 -21.471 2.715 1.00 58.59 115 GLN A O 1
ATOM 907 N N . VAL A 1 116 ? 0.614 -20.323 2.937 1.00 62.19 116 VAL A N 1
ATOM 908 C CA . VAL A 1 116 ? 0.605 -19.920 1.529 1.00 62.19 116 VAL A CA 1
ATOM 909 C C . VAL A 1 116 ? 0.658 -21.220 0.718 1.00 62.19 116 VAL A C 1
ATOM 911 O O . VAL A 1 116 ? 1.549 -22.039 0.952 1.00 62.19 116 VAL A O 1
ATOM 914 N N . PRO A 1 117 ? -0.338 -21.484 -0.151 1.00 65.81 117 PRO A N 1
ATOM 915 C CA . PRO A 1 117 ? -0.356 -22.708 -0.928 1.00 65.81 117 PRO A CA 1
ATOM 916 C C . PRO A 1 117 ? 0.983 -22.860 -1.638 1.00 65.81 117 PRO A C 1
ATOM 918 O O . PRO A 1 117 ? 1.452 -21.912 -2.259 1.00 65.81 117 PRO A O 1
ATOM 921 N N . GLU A 1 118 ? 1.586 -24.044 -1.581 1.00 67.94 118 GLU A N 1
ATOM 922 C CA . GLU A 1 118 ? 2.893 -24.301 -2.200 1.00 67.94 118 GLU A CA 1
ATOM 923 C C . GLU A 1 118 ? 2.881 -23.955 -3.702 1.00 67.94 118 GLU A C 1
ATOM 925 O O . GLU A 1 118 ? 3.848 -23.435 -4.254 1.00 67.94 118 GLU A O 1
ATOM 930 N N . ALA A 1 119 ? 1.713 -24.104 -4.337 1.00 70.94 119 ALA A N 1
ATOM 931 C CA . ALA A 1 119 ? 1.444 -23.672 -5.704 1.00 70.94 119 ALA A CA 1
ATOM 932 C C . ALA A 1 119 ? 1.634 -22.161 -5.948 1.00 70.94 119 ALA A C 1
ATOM 934 O O . ALA A 1 119 ? 1.888 -21.767 -7.083 1.00 70.94 119 ALA A O 1
ATOM 935 N N . LEU A 1 120 ? 1.506 -21.316 -4.924 1.00 60.00 120 LEU A N 1
ATOM 936 C CA . LEU A 1 120 ? 1.728 -19.874 -5.009 1.00 60.00 120 LEU A CA 1
ATOM 937 C C . LEU A 1 120 ? 3.177 -19.471 -4.716 1.00 60.00 120 LEU A C 1
ATOM 939 O O . LEU A 1 120 ? 3.585 -18.395 -5.143 1.00 60.00 120 LEU A O 1
ATOM 943 N N . HIS A 1 121 ? 3.985 -20.326 -4.077 1.00 65.12 121 HIS A N 1
ATOM 944 C CA . HIS A 1 121 ? 5.390 -20.019 -3.771 1.00 65.12 121 HIS A CA 1
ATOM 945 C C . HIS A 1 121 ? 6.226 -19.739 -5.026 1.00 65.12 121 HIS A C 1
ATOM 947 O O . HIS A 1 121 ? 7.103 -18.882 -4.995 1.00 65.12 121 HIS A O 1
ATOM 953 N N . GLN A 1 122 ? 5.905 -20.384 -6.152 1.00 61.25 122 GLN A N 1
ATOM 954 C CA . GLN A 1 122 ? 6.571 -20.131 -7.436 1.00 61.25 122 GLN A CA 1
ATOM 955 C C . GLN A 1 122 ? 6.370 -18.699 -7.968 1.00 61.25 122 GLN A C 1
ATOM 957 O O . GLN A 1 122 ? 7.167 -18.233 -8.774 1.00 61.25 122 GLN A O 1
ATOM 962 N N . TYR A 1 123 ? 5.324 -17.998 -7.519 1.00 55.22 123 TYR A N 1
ATOM 963 C CA . TYR A 1 123 ? 5.027 -16.616 -7.911 1.00 55.22 123 TYR A CA 1
ATOM 964 C C . TYR A 1 123 ? 5.537 -15.586 -6.893 1.00 55.22 123 TYR A C 1
ATOM 966 O O . TYR A 1 123 ? 5.320 -14.395 -7.078 1.00 55.22 123 TYR A O 1
ATOM 974 N N . MET A 1 124 ? 6.195 -16.026 -5.815 1.00 60.25 124 MET A N 1
ATOM 975 C CA . MET A 1 124 ? 6.698 -15.173 -4.730 1.00 60.25 124 MET A CA 1
ATOM 976 C C . MET A 1 124 ? 8.226 -15.258 -4.607 1.00 60.25 124 MET A C 1
ATOM 978 O O . MET A 1 124 ? 8.768 -15.336 -3.507 1.00 60.25 124 MET A O 1
ATOM 982 N N . LEU A 1 125 ? 8.920 -15.300 -5.744 1.00 61.50 125 LEU A N 1
ATOM 983 C CA . LEU A 1 125 ? 10.382 -15.414 -5.814 1.00 61.50 125 LEU A CA 1
ATOM 984 C C . LEU A 1 125 ? 11.074 -14.058 -6.016 1.00 61.50 125 LEU A C 1
ATOM 986 O O . LEU A 1 125 ? 12.296 -14.001 -6.147 1.00 61.50 125 LEU A O 1
ATOM 990 N N . ASP A 1 126 ? 10.308 -12.966 -6.052 1.00 62.06 126 ASP A N 1
ATOM 991 C CA . ASP A 1 126 ? 10.855 -11.635 -6.270 1.00 62.06 126 ASP A CA 1
ATOM 992 C C . ASP A 1 126 ? 11.607 -11.144 -5.030 1.00 62.06 126 ASP A C 1
ATOM 994 O O . ASP A 1 126 ? 11.043 -10.986 -3.944 1.00 62.06 126 ASP A O 1
ATOM 998 N N . THR A 1 127 ? 12.890 -10.845 -5.215 1.00 70.75 127 THR A N 1
ATOM 999 C CA . THR A 1 127 ? 13.675 -10.072 -4.254 1.00 70.75 127 THR A CA 1
ATOM 1000 C C . THR A 1 127 ? 13.924 -8.665 -4.811 1.00 70.75 127 THR A C 1
ATOM 1002 O O . THR A 1 127 ? 13.932 -8.473 -6.034 1.00 70.75 127 THR A O 1
ATOM 1005 N N . PRO A 1 128 ? 14.137 -7.645 -3.959 1.00 67.00 128 PRO A N 1
ATOM 1006 C CA . PRO A 1 128 ? 14.500 -6.303 -4.424 1.00 67.00 128 PRO A CA 1
ATOM 1007 C C . PRO A 1 128 ? 15.725 -6.292 -5.354 1.00 67.00 128 PRO A C 1
ATOM 1009 O O . PRO A 1 128 ? 15.791 -5.502 -6.297 1.00 67.00 128 PRO A O 1
ATOM 1012 N N . GLU A 1 129 ? 16.675 -7.198 -5.121 1.00 75.31 129 GLU A N 1
ATOM 1013 C CA . GLU A 1 129 ? 17.890 -7.363 -5.918 1.00 75.31 129 GLU A CA 1
ATOM 1014 C C . GLU A 1 129 ? 17.575 -7.805 -7.348 1.00 75.31 129 GLU A C 1
ATOM 1016 O O . GLU A 1 129 ? 18.237 -7.347 -8.276 1.00 75.31 129 GLU A O 1
ATOM 1021 N N . LEU A 1 130 ? 16.545 -8.633 -7.544 1.00 74.38 130 LEU A N 1
ATOM 1022 C CA . LEU A 1 130 ? 16.142 -9.129 -8.859 1.00 74.38 130 LEU A CA 1
ATOM 1023 C C . LEU A 1 130 ? 15.703 -7.980 -9.778 1.00 74.38 130 LEU A C 1
ATOM 1025 O O . LEU A 1 130 ? 16.156 -7.862 -10.915 1.00 74.38 130 LEU A O 1
ATOM 1029 N N . SER A 1 131 ? 14.884 -7.069 -9.246 1.00 74.00 131 SER A N 1
ATOM 1030 C CA . SER A 1 131 ? 14.438 -5.877 -9.977 1.00 74.00 131 SER A CA 1
ATOM 1031 C C . SER A 1 131 ? 15.602 -4.930 -10.285 1.00 74.00 131 SER A C 1
ATOM 1033 O O . SER A 1 131 ? 15.729 -4.443 -11.408 1.00 74.00 131 SER A O 1
ATOM 1035 N N . ALA A 1 132 ? 16.487 -4.696 -9.310 1.00 72.62 132 ALA A N 1
ATOM 1036 C CA . ALA A 1 132 ? 17.653 -3.838 -9.499 1.00 72.62 132 ALA A CA 1
ATOM 1037 C C . ALA A 1 132 ? 18.632 -4.411 -10.539 1.00 72.62 132 ALA A C 1
ATOM 1039 O O . ALA A 1 132 ? 19.114 -3.676 -11.402 1.00 72.62 132 ALA A O 1
ATOM 1040 N N . ALA A 1 133 ? 18.889 -5.720 -10.499 1.00 80.88 133 ALA A N 1
ATOM 1041 C CA . ALA A 1 133 ? 19.781 -6.404 -11.429 1.00 80.88 133 ALA A CA 1
ATOM 1042 C C . ALA A 1 133 ? 19.275 -6.324 -12.876 1.00 80.88 133 ALA A C 1
ATOM 1044 O O . ALA A 1 133 ? 20.063 -6.037 -13.779 1.00 80.88 133 ALA A O 1
ATOM 1045 N N . VAL A 1 134 ? 17.968 -6.498 -13.101 1.00 82.50 134 VAL A N 1
ATOM 1046 C CA . VAL A 1 134 ? 17.364 -6.368 -14.437 1.00 82.50 134 VAL A CA 1
ATOM 1047 C C . VAL A 1 134 ? 17.494 -4.936 -14.952 1.00 82.50 134 VAL A C 1
ATOM 1049 O O . VAL A 1 134 ? 17.916 -4.743 -16.090 1.00 82.50 134 VAL A O 1
ATOM 1052 N N . CYS A 1 135 ? 17.231 -3.923 -14.120 1.00 78.94 135 CYS A N 1
ATOM 1053 C CA . CYS A 1 135 ? 17.431 -2.522 -14.501 1.00 78.94 135 CYS A CA 1
ATOM 1054 C C . CYS A 1 135 ? 18.878 -2.233 -14.922 1.00 78.94 135 CYS A C 1
ATOM 1056 O O . CYS A 1 135 ? 19.092 -1.593 -15.947 1.00 78.94 135 CYS A O 1
ATOM 1058 N N . VAL A 1 136 ? 19.872 -2.729 -14.176 1.00 80.19 136 VAL A N 1
ATOM 1059 C CA . VAL A 1 136 ? 21.292 -2.561 -14.529 1.00 80.19 136 VAL A CA 1
ATOM 1060 C C . VAL A 1 136 ? 21.6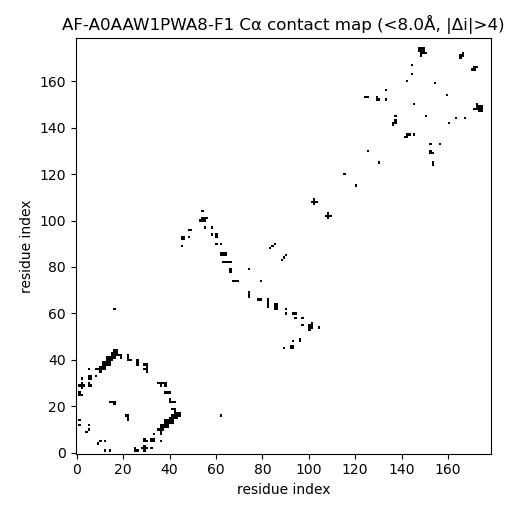20 -3.291 -15.832 1.00 80.19 136 VAL A C 1
ATOM 1062 O O . VAL A 1 136 ? 22.211 -2.692 -16.728 1.00 80.19 136 VAL A O 1
ATOM 1065 N N . TYR A 1 137 ? 21.194 -4.546 -15.989 1.00 86.88 137 TYR A N 1
ATOM 1066 C CA . TYR A 1 137 ? 21.421 -5.318 -17.213 1.00 86.88 137 TYR A CA 1
ATOM 1067 C C . TYR A 1 137 ? 20.845 -4.622 -18.455 1.00 86.88 137 TYR A C 1
ATOM 1069 O O . TYR A 1 137 ? 21.529 -4.526 -19.471 1.00 86.88 137 TYR A O 1
ATOM 1077 N N . LEU A 1 138 ? 19.638 -4.053 -18.369 1.00 84.69 138 LEU A N 1
ATOM 1078 C CA . LEU A 1 138 ? 18.998 -3.344 -19.485 1.00 84.69 138 LEU A CA 1
ATOM 1079 C C . LEU A 1 138 ? 19.742 -2.071 -19.932 1.00 84.69 138 LEU A C 1
ATOM 1081 O O . LEU A 1 138 ? 19.474 -1.566 -21.021 1.00 84.69 138 LEU A O 1
ATOM 1085 N N . THR A 1 139 ? 20.681 -1.559 -19.130 1.00 84.00 139 THR A N 1
ATOM 1086 C CA . THR A 1 139 ? 21.546 -0.425 -19.512 1.00 84.00 139 THR A CA 1
ATOM 1087 C C . THR A 1 139 ? 22.811 -0.847 -20.264 1.00 84.00 139 THR A C 1
ATOM 1089 O O . THR A 1 139 ? 23.528 0.008 -20.783 1.00 84.00 139 THR A O 1
ATOM 1092 N N . THR A 1 140 ? 23.092 -2.149 -20.338 1.00 90.31 140 THR A N 1
ATOM 1093 C CA . THR A 1 140 ? 24.260 -2.705 -21.033 1.00 90.31 140 THR A CA 1
ATOM 1094 C C . THR A 1 140 ? 23.985 -2.901 -22.526 1.00 90.31 140 THR A C 1
ATOM 1096 O O . THR A 1 140 ? 22.836 -3.041 -22.947 1.00 90.31 140 THR A O 1
ATOM 1099 N N . SER A 1 141 ? 25.042 -2.950 -23.342 1.00 91.25 141 SER A N 1
ATOM 1100 C CA . SER A 1 141 ? 24.929 -3.205 -24.789 1.00 91.25 141 SER A CA 1
ATOM 1101 C C . SER A 1 141 ? 24.428 -4.616 -25.119 1.00 91.25 141 SER A C 1
ATOM 1103 O O . SER A 1 141 ? 23.865 -4.888 -26.181 1.00 91.25 141 SER A O 1
ATOM 1105 N N . GLU A 1 142 ? 24.619 -5.537 -24.184 1.00 88.94 142 GLU A N 1
ATOM 1106 C CA . GLU A 1 142 ? 24.258 -6.938 -24.262 1.00 88.94 142 GLU A CA 1
ATOM 1107 C C . GLU A 1 142 ? 22.740 -7.101 -24.349 1.00 88.94 142 GLU A C 1
ATOM 1109 O O . GLU A 1 142 ? 22.272 -7.986 -25.068 1.00 88.94 142 GLU A O 1
ATOM 1114 N N . ALA A 1 143 ? 21.992 -6.202 -23.703 1.00 90.25 143 ALA A N 1
ATOM 1115 C CA . ALA A 1 143 ? 20.536 -6.166 -23.667 1.00 90.25 143 ALA A CA 1
ATOM 1116 C C . ALA A 1 143 ? 19.889 -5.442 -24.867 1.00 90.25 143 ALA A C 1
ATOM 1118 O O . ALA A 1 143 ? 18.662 -5.384 -24.957 1.00 90.25 143 ALA A O 1
ATOM 1119 N N . ASP A 1 144 ? 20.665 -4.923 -25.826 1.00 92.38 144 ASP A N 1
ATOM 1120 C CA . ASP A 1 144 ? 20.165 -4.103 -26.943 1.00 92.38 144 ASP A CA 1
ATOM 1121 C C . ASP A 1 144 ? 19.035 -4.761 -27.754 1.00 92.38 144 ASP A C 1
ATOM 1123 O O . ASP A 1 144 ? 18.138 -4.082 -28.261 1.00 92.38 144 ASP A O 1
ATOM 1127 N N . TYR A 1 145 ? 19.046 -6.092 -27.857 1.00 94.25 145 TYR A N 1
ATOM 1128 C CA . TYR A 1 145 ? 18.026 -6.871 -28.567 1.00 94.25 145 TYR A CA 1
ATOM 1129 C C . TYR A 1 145 ? 16.642 -6.835 -27.895 1.00 94.25 145 TYR A C 1
ATOM 1131 O O . TYR A 1 145 ? 15.635 -7.106 -28.552 1.00 94.25 145 TYR A O 1
ATOM 1139 N N . LEU A 1 146 ? 16.571 -6.462 -26.616 1.00 90.69 146 LEU A N 1
ATOM 1140 C CA . LEU A 1 146 ? 15.334 -6.324 -25.845 1.00 90.69 146 LEU A CA 1
ATOM 1141 C C . LEU A 1 146 ? 14.701 -4.932 -25.970 1.00 90.69 146 LEU A C 1
ATOM 1143 O O . LEU A 1 146 ? 13.586 -4.725 -25.495 1.00 90.69 146 LEU A O 1
ATOM 1147 N N . ARG A 1 147 ? 15.353 -3.967 -26.635 1.00 85.69 147 ARG A N 1
ATOM 1148 C CA . ARG A 1 147 ? 14.779 -2.626 -26.829 1.00 85.69 147 ARG A CA 1
ATOM 1149 C C . ARG A 1 147 ? 13.406 -2.699 -27.503 1.00 85.69 147 ARG A C 1
ATOM 1151 O O . ARG A 1 147 ? 13.227 -3.380 -28.515 1.00 85.69 147 ARG A O 1
ATOM 1158 N N . GLY A 1 148 ? 12.441 -1.967 -26.941 1.00 82.12 148 GLY A N 1
ATOM 1159 C CA . GLY A 1 148 ? 11.062 -1.913 -27.441 1.00 82.12 148 GLY A CA 1
ATOM 1160 C C . GLY A 1 148 ? 10.255 -3.202 -27.236 1.00 82.12 148 GLY A C 1
ATOM 1161 O O . GLY A 1 148 ? 9.242 -3.390 -27.912 1.00 82.12 148 GLY A O 1
ATOM 1162 N N . ARG A 1 149 ? 10.702 -4.097 -26.349 1.00 90.12 149 ARG A N 1
ATOM 1163 C CA . ARG A 1 149 ? 10.022 -5.349 -25.993 1.00 90.12 149 ARG A CA 1
ATOM 1164 C C . ARG A 1 149 ? 9.669 -5.373 -24.508 1.00 90.12 149 ARG A C 1
ATOM 1166 O O . ARG A 1 149 ? 10.294 -4.691 -23.702 1.00 90.12 149 ARG A O 1
ATOM 1173 N N . TYR A 1 150 ? 8.664 -6.166 -24.160 1.00 85.81 150 TYR A N 1
ATOM 1174 C CA . TYR A 1 150 ? 8.334 -6.483 -22.777 1.00 85.81 150 TYR A CA 1
ATOM 1175 C C . TYR A 1 150 ? 9.417 -7.378 -22.164 1.00 85.81 150 TYR A C 1
ATOM 1177 O O . TYR A 1 150 ? 9.828 -8.368 -22.771 1.00 85.81 150 TYR A O 1
ATOM 1185 N N . VAL A 1 151 ? 9.851 -7.035 -20.954 1.00 83.00 151 VAL A N 1
ATOM 1186 C CA . VAL A 1 151 ? 10.809 -7.810 -20.160 1.00 83.00 151 VAL A CA 1
ATOM 1187 C C . VAL A 1 151 ? 10.264 -7.904 -18.742 1.00 83.00 151 VAL A C 1
ATOM 1189 O O . VAL A 1 151 ? 9.885 -6.888 -18.161 1.00 83.00 151 VAL A O 1
ATOM 1192 N N . SER A 1 152 ? 10.222 -9.117 -18.195 1.00 82.25 152 SER A N 1
ATOM 1193 C CA . SER A 1 152 ? 9.858 -9.354 -16.798 1.00 82.25 152 SER A CA 1
ATOM 1194 C C . SER A 1 152 ? 11.110 -9.526 -15.943 1.00 82.25 152 SER A C 1
ATOM 1196 O O . SER A 1 152 ? 12.054 -10.198 -16.357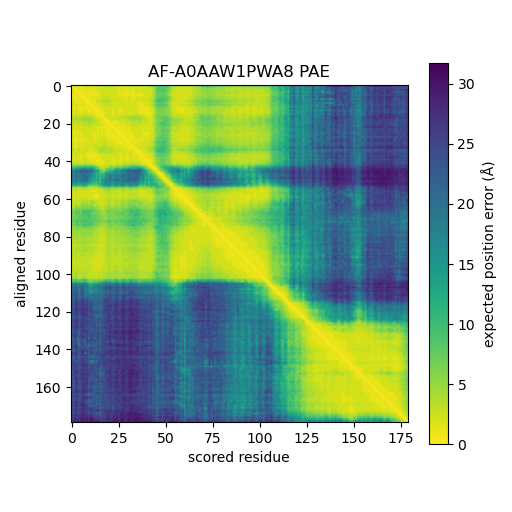 1.00 82.25 152 SER A O 1
ATOM 1198 N N . SER A 1 153 ? 11.110 -8.958 -14.736 1.00 79.31 153 SER A N 1
ATOM 1199 C CA . SER A 1 153 ? 12.228 -9.069 -13.792 1.00 79.31 153 SER A CA 1
ATOM 1200 C C . SER A 1 153 ? 12.464 -10.497 -13.301 1.00 79.31 153 SER A C 1
ATOM 1202 O O . SER A 1 153 ? 13.576 -10.831 -12.919 1.00 79.31 153 SER A O 1
ATOM 1204 N N . ASN A 1 154 ? 11.437 -11.346 -13.338 1.00 77.62 154 ASN A N 1
ATOM 1205 C CA . ASN A 1 154 ? 11.518 -12.738 -12.895 1.00 77.62 154 ASN A CA 1
ATOM 1206 C C . ASN A 1 154 ? 12.085 -13.713 -13.942 1.00 77.62 154 ASN A C 1
ATOM 1208 O O . ASN A 1 154 ? 12.125 -14.918 -13.696 1.00 77.62 154 ASN A O 1
ATOM 1212 N N . TRP A 1 155 ? 12.499 -13.226 -15.113 1.00 85.69 155 TRP A N 1
ATOM 1213 C CA . TRP A 1 155 ? 13.091 -14.065 -16.151 1.00 85.69 155 TRP A CA 1
ATOM 1214 C C . TRP A 1 155 ? 14.592 -14.260 -15.938 1.00 85.69 155 TRP A C 1
ATOM 1216 O O . TRP A 1 155 ? 15.312 -13.335 -15.567 1.00 85.69 155 TRP A O 1
ATOM 1226 N N . ASP A 1 156 ? 15.075 -15.463 -16.244 1.00 87.94 156 ASP A N 1
ATOM 1227 C CA . ASP A 1 156 ? 16.505 -15.759 -16.277 1.00 87.94 156 ASP A CA 1
ATOM 1228 C C . ASP A 1 156 ? 17.162 -15.035 -17.464 1.00 87.94 156 ASP A C 1
ATOM 1230 O O . ASP A 1 156 ? 16.927 -15.365 -18.629 1.00 87.94 156 ASP A O 1
ATOM 1234 N N . LEU A 1 157 ? 17.985 -14.030 -17.159 1.00 86.81 157 LEU A N 1
ATOM 1235 C CA . LEU A 1 157 ? 18.656 -13.196 -18.156 1.00 86.81 157 LEU A CA 1
ATOM 1236 C C . LEU A 1 157 ? 19.706 -13.964 -18.974 1.00 86.81 157 LEU A C 1
ATOM 1238 O O . LEU A 1 157 ? 19.950 -13.602 -20.125 1.00 86.81 157 LEU A O 1
ATOM 1242 N N . VAL A 1 158 ? 20.303 -15.027 -18.425 1.00 89.81 158 VAL A N 1
ATOM 1243 C CA . VAL A 1 158 ? 21.258 -15.878 -19.152 1.00 89.81 158 VAL A CA 1
ATOM 1244 C C . VAL A 1 158 ? 20.507 -16.692 -20.196 1.00 89.81 158 VAL A C 1
ATOM 1246 O O . VAL A 1 158 ? 20.843 -16.637 -21.379 1.00 89.81 158 VAL A O 1
ATOM 1249 N N . ALA A 1 159 ? 19.423 -17.354 -19.790 1.00 90.38 159 ALA A N 1
ATOM 1250 C CA . ALA A 1 159 ? 18.566 -18.091 -20.715 1.00 90.38 159 ALA A CA 1
ATOM 1251 C C . ALA A 1 159 ? 17.939 -17.167 -21.776 1.00 90.38 159 ALA A C 1
ATOM 1253 O O . ALA A 1 159 ? 17.773 -17.551 -22.937 1.00 90.38 159 ALA A O 1
ATOM 1254 N N . LEU A 1 160 ? 17.607 -15.927 -21.404 1.00 89.88 160 LEU A N 1
ATOM 1255 C CA . LEU A 1 160 ? 17.101 -14.920 -22.335 1.00 89.88 160 LEU A CA 1
ATOM 1256 C C . LEU A 1 160 ? 18.165 -14.532 -23.378 1.00 89.88 160 LEU A C 1
ATOM 1258 O O . LEU A 1 160 ? 17.851 -14.459 -24.568 1.00 89.88 160 LEU A O 1
ATOM 1262 N N . GLN A 1 161 ? 19.425 -14.369 -22.953 1.00 92.12 161 GLN A N 1
ATOM 1263 C CA . GLN A 1 161 ? 20.558 -14.069 -23.833 1.00 92.12 161 GLN A CA 1
ATOM 1264 C C . GLN A 1 161 ? 20.834 -15.201 -24.827 1.00 92.12 161 GLN A C 1
ATOM 1266 O O . GLN A 1 161 ? 21.048 -14.941 -26.013 1.00 92.12 161 GLN A O 1
ATOM 1271 N N . GLU A 1 162 ? 20.797 -16.456 -24.377 1.00 95.88 162 GLU A N 1
ATOM 1272 C CA . GLU A 1 162 ? 20.985 -17.634 -25.236 1.00 95.88 162 GLU A CA 1
ATOM 1273 C C . GLU A 1 162 ? 19.916 -17.723 -26.335 1.00 95.88 162 GLU A C 1
ATOM 1275 O O . GLU A 1 162 ? 20.180 -18.186 -27.446 1.00 95.88 162 GLU A O 1
ATOM 1280 N N . ARG A 1 163 ? 18.715 -17.200 -26.064 1.00 95.38 163 ARG A N 1
ATOM 1281 C CA . ARG A 1 163 ? 17.581 -17.169 -26.999 1.00 95.38 163 ARG A CA 1
ATOM 1282 C C . ARG A 1 163 ? 17.493 -15.886 -27.828 1.00 95.38 163 ARG A C 1
ATOM 1284 O O . ARG A 1 163 ? 16.512 -15.693 -28.548 1.00 95.38 163 ARG A O 1
ATOM 1291 N N . LYS A 1 164 ? 18.514 -15.022 -27.795 1.00 95.38 164 LYS A N 1
ATOM 1292 C CA . LYS A 1 164 ? 18.551 -13.738 -28.519 1.00 95.38 164 LYS A CA 1
ATOM 1293 C C . LYS A 1 164 ? 18.153 -13.850 -29.994 1.00 95.38 164 LYS A C 1
ATOM 1295 O O . LYS A 1 164 ? 17.335 -13.058 -30.460 1.00 95.38 164 LYS A O 1
ATOM 1300 N N . ASN A 1 165 ? 18.709 -14.819 -30.724 1.00 97.00 165 ASN A N 1
ATOM 1301 C CA . ASN A 1 165 ? 18.427 -14.977 -32.157 1.00 97.00 165 ASN A CA 1
ATOM 1302 C C . ASN A 1 165 ? 16.956 -15.326 -32.399 1.00 97.00 165 ASN A C 1
ATOM 1304 O O . ASN A 1 165 ? 16.305 -14.687 -33.219 1.00 97.00 165 ASN A O 1
ATOM 1308 N N . GLU A 1 166 ? 16.401 -16.250 -31.609 1.00 97.06 166 GLU A N 1
ATOM 1309 C CA . GLU A 1 166 ? 14.984 -16.608 -31.681 1.00 97.06 166 GLU A CA 1
ATOM 1310 C C . GLU A 1 166 ? 14.082 -15.392 -31.415 1.00 97.06 166 GLU A C 1
ATOM 1312 O O . GLU A 1 166 ? 13.119 -15.157 -32.146 1.00 97.06 166 GLU A O 1
ATOM 1317 N N . ILE A 1 167 ? 14.398 -14.606 -30.380 1.00 95.81 167 ILE A N 1
ATOM 1318 C CA . ILE A 1 167 ? 13.625 -13.418 -29.988 1.00 95.81 167 ILE A CA 1
ATOM 1319 C C . ILE A 1 167 ? 13.590 -12.385 -31.116 1.00 95.81 167 ILE A C 1
ATOM 1321 O O . ILE A 1 167 ? 12.544 -11.778 -31.369 1.00 95.81 167 ILE A O 1
ATOM 1325 N N . LEU A 1 168 ? 14.718 -12.186 -31.799 1.00 94.75 168 LEU A N 1
ATOM 1326 C CA . LEU A 1 168 ? 14.820 -11.260 -32.921 1.00 94.75 168 LEU A CA 1
ATOM 1327 C C . LEU A 1 168 ? 14.093 -11.790 -34.160 1.00 94.75 168 LEU A C 1
ATOM 1329 O O . LEU A 1 168 ? 13.258 -11.075 -34.712 1.00 94.75 168 LEU A O 1
ATOM 1333 N N . GLU A 1 169 ? 14.357 -13.034 -34.559 1.00 97.06 169 GLU A N 1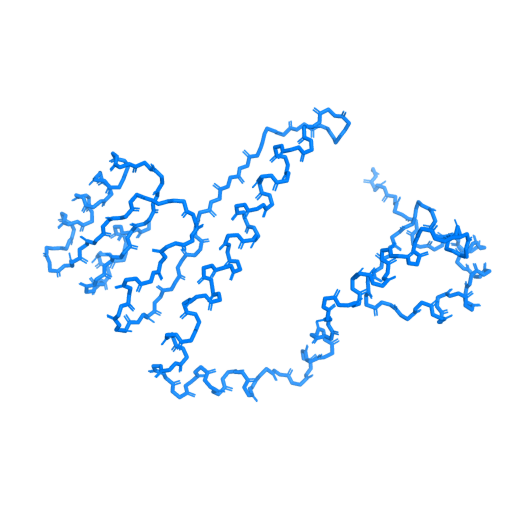
ATOM 1334 C CA . GLU A 1 169 ? 13.789 -13.655 -35.763 1.00 97.06 169 GLU A CA 1
ATOM 1335 C C . GLU A 1 169 ? 12.268 -13.777 -35.692 1.00 97.06 169 GLU A C 1
ATOM 1337 O O . GLU A 1 169 ? 11.564 -13.437 -36.641 1.00 97.06 169 GLU A O 1
ATOM 1342 N N . LYS A 1 170 ? 11.743 -14.225 -34.548 1.00 96.31 170 LYS A N 1
ATOM 1343 C CA . LYS A 1 170 ? 10.300 -14.395 -34.333 1.00 96.31 170 LYS A CA 1
ATOM 1344 C C . LYS A 1 170 ? 9.622 -13.132 -33.804 1.00 96.31 170 LYS A C 1
ATOM 1346 O O . LYS A 1 170 ? 8.423 -13.155 -33.540 1.00 96.31 170 LYS A O 1
ATOM 1351 N N . ASN A 1 171 ? 10.373 -12.040 -33.634 1.00 92.56 171 ASN A N 1
ATOM 1352 C CA . ASN A 1 171 ? 9.891 -10.761 -33.116 1.00 92.56 171 ASN A CA 1
ATOM 1353 C C . ASN A 1 171 ? 9.104 -10.898 -31.792 1.00 92.56 171 ASN A C 1
ATOM 1355 O O . ASN A 1 171 ? 8.062 -10.268 -31.595 1.00 92.56 171 ASN A O 1
ATOM 1359 N N . LEU A 1 172 ? 9.601 -11.748 -30.888 1.00 92.00 172 LEU A N 1
ATOM 1360 C CA . LEU A 1 172 ? 8.940 -12.056 -29.620 1.00 92.00 172 LEU A CA 1
ATOM 1361 C C . LEU A 1 172 ? 8.914 -10.841 -28.689 1.00 92.00 172 LEU A C 1
ATOM 1363 O O . LEU A 1 172 ? 9.755 -9.943 -28.781 1.00 92.00 172 LEU A O 1
ATOM 1367 N N . PHE A 1 173 ? 7.938 -10.845 -27.776 1.00 90.31 173 PHE A N 1
ATOM 1368 C CA . PHE A 1 173 ? 7.755 -9.853 -26.707 1.00 90.31 173 PHE A CA 1
ATOM 1369 C C . PHE A 1 173 ? 7.513 -8.414 -27.177 1.00 90.31 173 PHE A C 1
ATOM 1371 O O . PHE A 1 173 ? 7.522 -7.486 -26.370 1.00 90.31 173 PHE A O 1
ATOM 1378 N N . LYS A 1 174 ? 7.264 -8.200 -28.469 1.00 87.81 174 LYS A N 1
ATOM 1379 C CA . LYS A 1 174 ? 6.861 -6.894 -28.973 1.00 87.81 174 LYS A CA 1
ATOM 1380 C C . LYS A 1 174 ? 5.409 -6.628 -28.589 1.00 87.81 174 LYS A C 1
ATOM 1382 O O . LYS A 1 174 ? 4.513 -7.373 -28.976 1.00 87.81 174 LYS A O 1
ATOM 1387 N N . LEU A 1 175 ? 5.190 -5.566 -27.824 1.00 70.88 175 LEU A N 1
ATOM 1388 C CA . LEU A 1 175 ? 3.849 -5.122 -27.469 1.00 70.88 175 LEU A CA 1
ATOM 1389 C C . LEU A 1 175 ? 3.234 -4.407 -28.676 1.00 70.88 175 LEU A C 1
ATOM 1391 O O . LEU A 1 175 ? 3.817 -3.462 -29.208 1.00 70.88 175 LEU A O 1
ATOM 1395 N N . VAL A 1 176 ? 2.067 -4.872 -29.114 1.00 77.50 176 VAL A N 1
ATOM 1396 C CA . VAL A 1 176 ? 1.243 -4.215 -30.132 1.00 77.50 176 VAL A CA 1
ATOM 1397 C C . VAL A 1 176 ? -0.131 -3.950 -29.540 1.00 77.50 176 VAL A C 1
ATOM 1399 O O . VAL A 1 176 ? -0.717 -4.821 -28.899 1.00 77.50 176 VAL A O 1
ATOM 1402 N N . LEU A 1 177 ? -0.630 -2.732 -29.730 1.00 57.75 177 LEU A N 1
ATOM 1403 C CA . LEU A 1 177 ? -2.007 -2.404 -29.389 1.00 57.75 177 LEU A CA 1
ATOM 1404 C C . LEU A 1 177 ? -2.914 -3.094 -30.409 1.00 57.75 177 LEU A C 1
ATOM 1406 O O . LEU A 1 177 ? -2.747 -2.898 -31.613 1.00 57.75 177 LEU A O 1
ATOM 1410 N N . ALA A 1 178 ? -3.839 -3.920 -29.925 1.00 54.44 178 ALA A N 1
ATOM 1411 C CA . ALA A 1 178 ? -4.922 -4.416 -30.757 1.00 54.44 178 ALA A CA 1
ATOM 1412 C C . ALA A 1 178 ? -5.884 -3.247 -30.995 1.00 54.44 178 ALA A C 1
ATOM 1414 O O . ALA A 1 178 ? -6.469 -2.732 -30.040 1.00 54.44 178 ALA A O 1
ATOM 1415 N N . VAL A 1 179 ? -5.969 -2.799 -32.247 1.00 53.91 179 VAL A N 1
ATOM 1416 C CA . VAL A 1 179 ? -6.972 -1.834 -32.719 1.00 53.91 179 VAL A CA 1
ATOM 1417 C C . VAL A 1 179 ? -8.131 -2.609 -33.321 1.00 53.91 179 VAL A C 1
ATOM 1419 O O . VAL A 1 179 ? -7.843 -3.583 -34.055 1.00 53.91 179 VAL A O 1
#

Solvent-accessible surface area (backbone atoms only — not comparable to full-atom values): 11037 Å² total; per-residue (Å²): 106,68,45,57,43,22,59,72,64,38,61,64,46,82,45,77,37,79,48,60,67,64,45,51,54,50,47,53,55,17,37,76,60,23,80,78,32,46,72,46,77,44,71,51,71,92,85,76,86,77,80,77,82,68,91,58,93,77,87,80,84,72,72,70,60,77,63,82,94,54,60,82,91,72,46,56,69,66,54,53,48,49,25,45,43,43,51,48,53,38,42,51,52,53,45,65,66,46,45,63,52,41,35,78,71,38,77,58,48,57,45,48,75,74,55,61,54,72,85,52,52,81,78,65,74,83,49,77,64,42,52,53,50,44,57,56,48,63,73,39,81,86,37,57,87,52,66,84,37,69,81,64,58,89,56,61,65,66,64,50,57,76,40,44,66,58,39,61,76,70,54,53,54,54,82,72,85,88,125

pLDDT: mean 80.67, std 13.58, range [45.16, 97.06]